Protein AF-A0A4Y8S5Y0-F1 (afdb_monomer_lite)

Foldseek 3Di:
DDLLVVLVVQLVVCLCAVAGVCDDQQDRDPDPDNVLLVVLLVLCVLQVVVVVQVDPSPPLSVVLSVQLSVVSNPDDSVVNVVQQVPDPRHCHSVSVSSVVSSCFAAPAQDPPPSDCNRHPCSVSQWHWDQDPVVRTIYIDHDPPPPDPDPPPPPPDDPDQDPCCVVQVDDPCQLLVPDDPLLNVLVVVVVPDDDDDDDDPVNVVNVVVSVVSSVVSSVVVCVVSVNDDD

Sequence (229 aa):
MTNQQLKNQILTDFYQTGRIDGYYFGKKSTSKLNPIREFIKNCLYKTFMLQSVGVQDNDFISDCYQTAFLELAAMDAEKFIEIYNKSAIKGSRLIGCTLRIIVLKCFSKDRRNNNPNHSLVSKLGFGSVFNAGNYQILPMEVNDEDSDEPSLILFDEETESDFEREYGFTPEELIGLLSPEAKFTFYKQLEKQKPGAPSKERKSEKQELSEAIRGIKENLQKLKGFTND

Structure (mmCIF, N/CA/C/O backbone):
data_AF-A0A4Y8S5Y0-F1
#
_entry.id   AF-A0A4Y8S5Y0-F1
#
loop_
_atom_site.group_PDB
_atom_site.id
_atom_site.type_symbol
_atom_site.label_atom_id
_atom_site.label_alt_id
_atom_site.label_comp_id
_atom_site.label_asym_id
_atom_site.label_entity_id
_atom_site.label_seq_id
_atom_site.pdbx_PDB_ins_code
_atom_site.Cartn_x
_atom_site.Cartn_y
_atom_site.Cartn_z
_atom_site.occupancy
_atom_site.B_iso_or_equiv
_atom_site.auth_seq_id
_atom_site.auth_comp_id
_atom_site.auth_asym_id
_atom_site.auth_atom_id
_atom_site.pdbx_PDB_model_num
ATOM 1 N N . MET A 1 1 ? -20.219 -4.911 25.549 1.00 77.88 1 MET A N 1
ATOM 2 C CA . MET A 1 1 ? -19.913 -5.134 24.119 1.00 77.88 1 MET A CA 1
ATOM 3 C C . MET A 1 1 ? -18.774 -6.139 24.048 1.00 77.88 1 MET A C 1
ATOM 5 O O . MET A 1 1 ? -17.819 -5.968 24.794 1.00 77.88 1 MET A O 1
ATOM 9 N N . THR A 1 2 ? -18.892 -7.207 23.256 1.00 94.12 2 THR A N 1
ATOM 10 C CA . THR A 1 2 ? -17.818 -8.212 23.117 1.00 94.12 2 THR A CA 1
ATOM 11 C C . THR A 1 2 ? -16.690 -7.694 22.219 1.00 94.12 2 THR A C 1
ATOM 13 O O . THR A 1 2 ? -16.925 -6.819 21.384 1.00 94.12 2 THR A O 1
ATOM 16 N N . ASN A 1 3 ? -15.480 -8.256 22.332 1.00 90.31 3 ASN A N 1
ATOM 17 C CA . ASN A 1 3 ? -14.351 -7.898 21.457 1.00 90.31 3 ASN A CA 1
ATOM 18 C C . ASN A 1 3 ? -14.690 -8.083 19.967 1.00 90.31 3 ASN A C 1
ATOM 20 O O . ASN A 1 3 ? -14.308 -7.260 19.139 1.00 90.31 3 ASN A O 1
ATOM 24 N N . GLN A 1 4 ? -15.471 -9.113 19.628 1.00 92.38 4 GLN A N 1
ATOM 25 C CA . GLN A 1 4 ? -15.939 -9.342 18.259 1.00 92.38 4 GLN A CA 1
ATOM 26 C C . GLN A 1 4 ? -16.905 -8.246 17.780 1.00 92.38 4 GLN A C 1
ATOM 28 O O . GLN A 1 4 ? -16.779 -7.764 16.656 1.00 92.38 4 GLN A O 1
ATOM 33 N N . GLN A 1 5 ? -17.855 -7.829 18.625 1.00 92.75 5 GLN A N 1
ATOM 34 C CA . GLN A 1 5 ? -18.781 -6.736 18.303 1.00 92.75 5 GLN A CA 1
ATOM 35 C C . GLN A 1 5 ? -18.033 -5.411 18.118 1.00 92.75 5 GLN A C 1
ATOM 37 O O . GLN A 1 5 ? -18.275 -4.701 17.143 1.00 92.75 5 GLN A O 1
ATOM 42 N N . LEU A 1 6 ? -17.083 -5.116 19.009 1.00 92.19 6 LEU A N 1
ATOM 43 C CA . LEU A 1 6 ? -16.259 -3.912 18.941 1.00 92.19 6 LEU A CA 1
ATOM 44 C C . LEU A 1 6 ? -15.375 -3.899 17.687 1.00 92.19 6 LEU A C 1
ATOM 46 O O . LEU A 1 6 ? -15.322 -2.892 16.985 1.00 92.19 6 LEU A O 1
ATOM 50 N N . LYS A 1 7 ? -14.730 -5.026 17.359 1.00 91.94 7 LYS A N 1
ATOM 51 C CA . LYS A 1 7 ? -13.964 -5.179 16.116 1.00 91.94 7 LYS A CA 1
ATOM 52 C C . LYS A 1 7 ? -14.832 -4.881 14.897 1.00 91.94 7 LYS A C 1
ATOM 54 O O . LYS A 1 7 ? -14.414 -4.105 14.046 1.00 91.94 7 LYS A O 1
ATOM 59 N N . ASN A 1 8 ? -16.017 -5.484 14.806 1.00 91.19 8 ASN A N 1
ATOM 60 C CA . ASN A 1 8 ? -16.895 -5.308 13.650 1.00 91.19 8 ASN A CA 1
ATOM 61 C C . ASN A 1 8 ? -17.323 -3.844 13.479 1.00 91.19 8 ASN A C 1
ATOM 63 O O . ASN A 1 8 ? -17.336 -3.346 12.354 1.00 91.19 8 ASN A O 1
ATOM 67 N N . GLN A 1 9 ? -17.616 -3.145 14.579 1.00 93.38 9 GLN A N 1
ATOM 68 C CA . GLN A 1 9 ? -17.937 -1.720 14.549 1.00 93.38 9 GLN A CA 1
ATOM 69 C C . GLN A 1 9 ? -16.755 -0.890 14.030 1.00 93.38 9 GLN A C 1
ATOM 71 O O . GLN A 1 9 ? -16.896 -0.179 13.038 1.00 93.38 9 GLN A O 1
ATOM 76 N N . ILE A 1 10 ? -15.573 -1.041 14.642 1.00 92.19 10 ILE A N 1
ATOM 77 C CA . ILE A 1 10 ? -14.364 -0.303 14.245 1.00 92.19 10 ILE A CA 1
ATOM 78 C C . ILE A 1 10 ? -14.020 -0.578 12.780 1.00 92.19 10 ILE A C 1
ATOM 80 O O . ILE A 1 10 ? -13.700 0.344 12.035 1.00 92.19 10 ILE A O 1
ATOM 84 N N . LEU A 1 11 ? -14.083 -1.842 12.355 1.00 91.62 11 LEU A N 1
ATOM 85 C CA . LEU A 1 11 ? -13.752 -2.242 10.993 1.00 91.62 11 LEU A CA 1
ATOM 86 C C . LEU A 1 11 ? -14.729 -1.653 9.972 1.00 91.62 11 LEU A C 1
ATOM 88 O O . LEU A 1 11 ? -14.290 -1.200 8.919 1.00 91.62 11 LEU A O 1
ATOM 92 N N . THR A 1 12 ? -16.025 -1.626 10.290 1.00 90.69 12 THR A N 1
ATOM 93 C CA . THR A 1 12 ? -17.060 -1.049 9.420 1.00 90.69 12 THR A CA 1
ATOM 94 C C . THR A 1 12 ? -16.837 0.449 9.235 1.00 90.69 12 THR A C 1
ATOM 96 O O . THR A 1 12 ? -16.746 0.924 8.101 1.00 90.69 12 THR A O 1
ATOM 99 N N . ASP A 1 13 ? -16.655 1.183 10.333 1.00 92.19 13 ASP A N 1
ATOM 100 C CA . ASP A 1 13 ? -16.401 2.626 10.290 1.00 92.19 13 ASP A CA 1
ATOM 101 C C . ASP A 1 13 ? -15.098 2.931 9.541 1.00 92.19 13 ASP A C 1
ATOM 103 O O . ASP A 1 13 ? -15.018 3.856 8.724 1.00 92.19 13 ASP A O 1
ATOM 107 N N . PHE A 1 14 ? -14.071 2.111 9.765 1.00 93.06 14 PHE A N 1
ATOM 108 C CA . PHE A 1 14 ? -12.785 2.246 9.099 1.00 93.06 14 PHE A CA 1
ATOM 109 C C . PHE A 1 14 ? -12.859 1.934 7.599 1.00 93.06 14 PHE A C 1
ATOM 111 O O . PHE A 1 14 ? -12.214 2.623 6.809 1.00 93.06 14 PHE A O 1
ATOM 118 N N . TYR A 1 15 ? -13.672 0.961 7.185 1.00 91.88 15 TYR A N 1
ATOM 119 C CA . TYR A 1 15 ? -13.910 0.632 5.776 1.00 91.88 15 TYR A CA 1
ATOM 120 C C . TYR A 1 15 ? -14.670 1.738 5.041 1.00 91.88 15 TYR A C 1
ATOM 122 O O . TYR A 1 15 ? -14.413 2.035 3.879 1.00 91.88 15 TYR A O 1
ATOM 130 N N . GLN A 1 16 ? -15.610 2.396 5.709 1.00 88.94 16 GLN A N 1
ATOM 131 C CA . GLN A 1 16 ? -16.355 3.483 5.080 1.00 88.94 16 GLN A CA 1
ATOM 132 C C . GLN A 1 16 ? -15.500 4.750 4.974 1.00 88.94 16 GLN A C 1
ATOM 134 O O . GLN A 1 16 ? -15.480 5.427 3.944 1.00 88.94 16 GLN A O 1
ATOM 139 N N . THR A 1 17 ? -14.757 5.070 6.034 1.00 89.75 17 THR A N 1
ATOM 140 C CA . THR A 1 17 ? -14.122 6.385 6.176 1.00 89.75 17 THR A CA 1
ATOM 141 C C . THR A 1 17 ? -12.619 6.392 5.917 1.00 89.75 17 THR A C 1
ATOM 143 O O . THR A 1 17 ? -12.050 7.464 5.713 1.00 89.75 17 THR A O 1
ATOM 146 N N . GLY A 1 18 ? -11.942 5.245 5.967 1.00 88.62 18 GLY A N 1
ATOM 147 C CA . GLY A 1 18 ? -10.478 5.154 5.979 1.00 88.62 18 GLY A CA 1
ATOM 148 C C . GLY A 1 18 ? -9.835 5.760 7.233 1.00 88.62 18 GLY A C 1
ATOM 149 O O . GLY A 1 18 ? -8.641 6.061 7.231 1.00 88.62 18 GLY A O 1
ATOM 150 N N . ARG A 1 19 ? -10.615 5.991 8.295 1.00 89.31 19 ARG A N 1
ATOM 151 C CA . ARG A 1 19 ? -10.185 6.622 9.550 1.00 89.31 19 ARG A CA 1
ATOM 152 C C . ARG A 1 19 ? -10.587 5.767 10.746 1.00 89.31 19 ARG A C 1
ATOM 154 O O . ARG A 1 19 ? -11.610 5.097 10.717 1.00 89.31 19 ARG A O 1
ATOM 161 N N . ILE A 1 20 ? -9.804 5.838 11.816 1.00 90.00 20 ILE A N 1
ATOM 162 C CA . ILE A 1 20 ? -10.128 5.198 13.095 1.00 90.00 20 ILE A CA 1
ATOM 163 C C . ILE A 1 20 ? -10.642 6.290 14.031 1.00 90.00 20 ILE A C 1
ATOM 165 O O . ILE A 1 20 ? -9.914 7.242 14.314 1.00 90.00 20 ILE A O 1
ATOM 169 N N . ASP A 1 21 ? -11.898 6.199 14.467 1.00 87.38 21 ASP A N 1
ATOM 170 C CA . ASP A 1 21 ? -12.583 7.218 15.280 1.00 87.38 21 ASP A CA 1
ATOM 171 C C . ASP A 1 21 ? -12.528 8.642 14.681 1.00 87.38 21 ASP A C 1
ATOM 173 O O . ASP A 1 21 ? -12.441 9.640 15.400 1.00 87.38 21 ASP A O 1
ATOM 177 N N . GLY A 1 22 ? -12.508 8.758 13.349 1.00 84.00 22 GLY A N 1
ATOM 178 C CA . GLY A 1 22 ? -12.354 10.040 12.643 1.00 84.00 22 GLY A CA 1
ATOM 179 C C . GLY A 1 22 ? -10.919 10.591 12.592 1.00 84.00 22 GLY A C 1
ATOM 180 O O . GLY A 1 22 ? -10.700 11.700 12.093 1.00 84.00 22 GLY A O 1
ATOM 181 N N . TYR A 1 23 ? -9.930 9.826 13.064 1.00 85.81 23 TYR A N 1
ATOM 182 C CA . TYR A 1 23 ? -8.510 10.170 13.008 1.00 85.81 23 TYR A CA 1
ATOM 183 C C . TYR A 1 23 ? -7.777 9.398 11.906 1.00 85.81 23 TYR A C 1
ATOM 185 O O . TYR A 1 23 ? -8.003 8.208 11.682 1.00 85.81 23 TYR A O 1
ATOM 193 N N . TYR A 1 24 ? -6.835 10.080 11.256 1.00 85.62 24 TYR A N 1
ATOM 194 C CA . TYR A 1 24 ? -5.834 9.491 10.372 1.00 85.62 24 TYR A CA 1
ATOM 195 C C . TYR A 1 24 ? -4.445 9.871 10.897 1.00 85.62 24 TYR A C 1
ATOM 197 O O . TYR A 1 24 ? -4.095 11.051 10.920 1.00 85.62 24 TYR A O 1
ATOM 205 N N . PHE A 1 25 ? -3.687 8.890 11.404 1.00 81.56 25 PHE A N 1
ATOM 206 C CA . PHE A 1 25 ? -2.408 9.107 12.105 1.00 81.56 25 PHE A CA 1
ATOM 207 C C . PHE A 1 25 ? -2.470 10.216 13.174 1.00 81.56 25 PHE A C 1
ATOM 209 O O . PHE A 1 25 ? -1.630 11.112 13.223 1.00 81.56 25 PHE A O 1
ATOM 216 N N . GLY A 1 26 ? -3.500 10.182 14.027 1.00 75.81 26 GLY A N 1
ATOM 217 C CA . GLY A 1 26 ? -3.669 11.148 15.120 1.00 75.81 26 GLY A CA 1
ATOM 218 C C . GLY A 1 26 ? -4.173 12.527 14.707 1.00 75.81 26 GLY A C 1
ATOM 219 O O . GLY A 1 26 ? -4.472 13.342 15.576 1.00 75.81 26 GLY A O 1
ATOM 220 N N . LYS A 1 27 ? -4.342 12.794 13.408 1.00 80.06 27 LYS A N 1
ATOM 221 C CA . LYS A 1 27 ? -4.967 14.026 12.920 1.00 80.06 27 LYS A CA 1
ATOM 222 C C . LYS A 1 27 ? -6.446 13.783 12.661 1.00 80.06 27 LYS A C 1
ATOM 224 O O . LYS A 1 27 ? -6.804 12.902 11.878 1.00 80.06 27 LYS A O 1
ATOM 229 N N . LYS A 1 28 ? -7.311 14.567 13.307 1.00 82.81 28 LYS A N 1
ATOM 230 C CA . LYS A 1 28 ? -8.747 14.556 13.010 1.00 82.81 28 LYS A CA 1
ATOM 231 C C . LYS A 1 28 ? -8.940 15.065 11.583 1.00 82.81 28 LYS A C 1
ATOM 233 O O . LYS A 1 28 ? -8.414 16.118 11.230 1.00 82.81 28 LYS A O 1
ATOM 238 N N . SER A 1 29 ? -9.647 14.308 10.754 1.00 76.19 29 SER A N 1
ATOM 239 C CA . SER A 1 29 ? -9.838 14.638 9.341 1.00 76.19 29 SER A CA 1
ATOM 240 C C . SER A 1 29 ? -11.314 14.534 8.987 1.00 76.19 29 SER A C 1
ATOM 242 O O . SER A 1 29 ? -11.916 13.481 9.159 1.00 76.19 29 SER A O 1
ATOM 244 N N . THR A 1 30 ? -11.878 15.625 8.473 1.00 77.75 30 THR A N 1
ATOM 245 C CA . THR A 1 30 ? -13.276 15.727 8.017 1.00 77.75 30 THR A CA 1
ATOM 246 C C . THR A 1 30 ? -13.404 15.657 6.494 1.00 77.75 30 THR A C 1
ATOM 248 O O . THR A 1 30 ? -14.484 15.870 5.951 1.00 77.75 30 THR A O 1
ATOM 251 N N . SER A 1 31 ? -12.300 15.387 5.789 1.00 80.38 31 SER A N 1
ATOM 252 C CA . SER A 1 31 ? -12.307 15.303 4.328 1.00 80.38 31 SER A CA 1
ATOM 253 C C . SER A 1 31 ? -13.217 14.171 3.849 1.00 80.38 31 SER A C 1
ATOM 255 O O . SER A 1 31 ? -13.187 13.068 4.394 1.00 80.38 31 SER A O 1
ATOM 257 N N . LYS A 1 32 ? -13.982 14.435 2.783 1.00 80.19 32 LYS A N 1
ATOM 258 C CA . LYS A 1 32 ? -14.801 13.420 2.103 1.00 80.19 32 LYS A CA 1
ATOM 259 C C . LYS A 1 32 ? -13.950 12.343 1.423 1.00 80.19 32 LYS A C 1
ATOM 261 O O . LYS A 1 32 ? -14.441 11.248 1.178 1.00 80.19 32 LYS A O 1
ATOM 266 N N . LEU A 1 33 ? -12.679 12.635 1.137 1.00 85.12 33 LEU A N 1
ATOM 267 C CA . LEU A 1 33 ? -11.761 11.671 0.540 1.00 85.12 33 LEU A CA 1
ATOM 268 C C . LEU A 1 33 ? -11.381 10.594 1.561 1.00 85.12 33 LEU A C 1
ATOM 270 O O . LEU A 1 33 ? -11.080 10.897 2.723 1.00 85.12 33 LEU A O 1
ATOM 274 N N . ASN A 1 34 ? -11.382 9.338 1.116 1.00 88.38 34 ASN A N 1
ATOM 275 C CA . ASN A 1 34 ? -10.913 8.205 1.905 1.00 88.38 34 ASN A CA 1
ATOM 276 C C . ASN A 1 34 ? -9.375 8.128 1.794 1.00 88.38 34 ASN A C 1
ATOM 278 O O . ASN A 1 34 ? -8.857 7.847 0.711 1.00 88.38 34 ASN A O 1
ATOM 282 N N . PRO A 1 35 ? -8.626 8.380 2.884 1.00 86.62 35 PRO A N 1
ATOM 283 C CA . PRO A 1 35 ? -7.172 8.527 2.827 1.00 86.62 35 PRO A CA 1
ATOM 284 C C . PRO A 1 35 ? -6.441 7.223 2.482 1.00 86.62 35 PRO A C 1
ATOM 286 O O . PRO A 1 35 ? -5.314 7.266 2.000 1.00 86.62 35 PRO A O 1
ATOM 289 N N . ILE A 1 36 ? -7.069 6.066 2.699 1.00 91.31 36 ILE A N 1
ATOM 290 C CA . ILE A 1 36 ? -6.490 4.766 2.354 1.00 91.31 36 ILE A CA 1
ATOM 291 C C . ILE A 1 36 ? -6.609 4.513 0.846 1.00 91.31 36 ILE A C 1
ATOM 293 O O . ILE A 1 36 ? -5.644 4.072 0.228 1.00 91.31 36 ILE A O 1
ATOM 297 N N . ARG A 1 37 ? -7.750 4.853 0.229 1.00 89.94 37 ARG A N 1
ATOM 298 C CA . ARG A 1 37 ? -7.894 4.814 -1.240 1.00 89.94 37 ARG A CA 1
ATOM 299 C C . ARG A 1 37 ? -6.916 5.774 -1.915 1.00 89.94 37 ARG A C 1
ATOM 301 O O . ARG A 1 37 ? -6.258 5.402 -2.880 1.00 89.94 37 ARG A O 1
ATOM 308 N N . GLU A 1 38 ? -6.745 6.962 -1.341 1.00 87.62 38 GLU A N 1
ATOM 309 C CA . GLU A 1 38 ? -5.759 7.937 -1.812 1.00 87.62 38 GLU A CA 1
ATOM 310 C C . GLU A 1 38 ? -4.320 7.416 -1.671 1.00 87.62 38 GLU A C 1
ATOM 312 O O . GLU A 1 38 ? -3.487 7.619 -2.551 1.00 87.62 38 GLU A O 1
ATOM 317 N N . PHE A 1 39 ? -4.007 6.696 -0.591 1.00 88.38 39 PHE A N 1
ATOM 318 C CA . PHE A 1 39 ? -2.712 6.035 -0.444 1.00 88.38 39 PHE A CA 1
ATOM 319 C C . PHE A 1 39 ? -2.464 5.007 -1.559 1.00 88.38 39 PHE A C 1
ATOM 321 O O . PHE A 1 39 ? -1.394 5.028 -2.163 1.00 88.38 39 PHE A O 1
ATOM 328 N N . ILE A 1 40 ? -3.450 4.160 -1.874 1.00 86.00 40 ILE A N 1
ATOM 329 C CA . ILE A 1 40 ? -3.352 3.162 -2.954 1.00 86.00 40 ILE A CA 1
ATOM 330 C C . ILE A 1 40 ? -3.124 3.851 -4.305 1.00 86.00 40 ILE A C 1
ATOM 332 O O . ILE A 1 40 ? -2.210 3.471 -5.036 1.00 86.00 40 ILE A O 1
ATOM 336 N N . LYS A 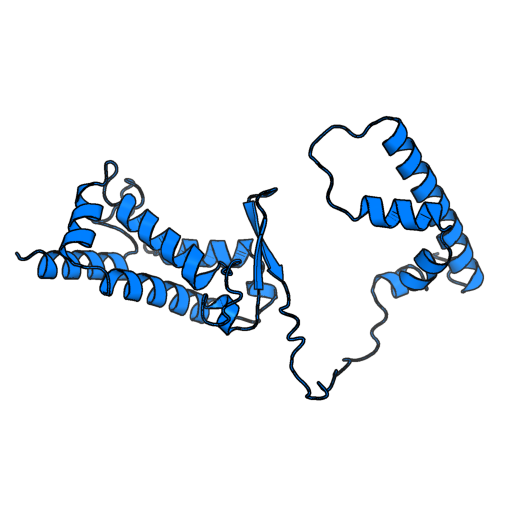1 41 ? -3.881 4.914 -4.601 1.00 85.06 41 LYS A N 1
ATOM 337 C CA . LYS A 1 41 ? -3.696 5.733 -5.808 1.00 85.06 41 LYS A CA 1
ATOM 338 C C . LYS A 1 41 ? -2.283 6.314 -5.900 1.00 85.06 41 LYS A C 1
ATOM 340 O O . LYS A 1 41 ? -1.640 6.267 -6.945 1.00 85.06 41 LYS A O 1
ATOM 345 N N . ASN A 1 42 ? -1.755 6.820 -4.788 1.00 82.06 42 ASN A N 1
ATOM 346 C CA . ASN A 1 42 ? -0.388 7.331 -4.737 1.00 82.06 42 ASN A CA 1
ATOM 347 C C . ASN A 1 42 ? 0.661 6.229 -4.947 1.00 82.06 42 ASN A C 1
ATOM 349 O O . ASN A 1 42 ? 1.699 6.487 -5.556 1.00 82.06 42 ASN A O 1
ATOM 353 N N . CYS A 1 43 ? 0.417 5.010 -4.461 1.00 79.50 43 CYS A N 1
ATOM 354 C CA . CYS A 1 43 ? 1.264 3.858 -4.762 1.00 79.50 43 CYS A CA 1
ATOM 355 C C . CYS A 1 43 ? 1.241 3.537 -6.261 1.00 79.50 43 CYS A C 1
ATOM 357 O O . CYS A 1 43 ? 2.308 3.407 -6.854 1.00 79.50 43 CYS A O 1
ATOM 359 N N . LEU A 1 44 ? 0.065 3.495 -6.888 1.00 75.81 44 LEU A N 1
ATOM 360 C CA . LEU A 1 44 ? -0.083 3.295 -8.334 1.00 75.81 44 LEU A CA 1
ATOM 361 C C . LEU A 1 44 ? 0.706 4.319 -9.156 1.00 75.81 44 LEU A C 1
ATOM 363 O O . LEU A 1 44 ? 1.503 3.936 -10.010 1.00 75.81 44 LEU A O 1
ATOM 367 N N . TYR A 1 45 ? 0.563 5.608 -8.841 1.00 72.44 45 TYR A N 1
ATOM 368 C CA . TYR A 1 45 ? 1.303 6.673 -9.520 1.00 72.44 45 TYR A CA 1
ATOM 369 C C . TYR A 1 45 ? 2.822 6.510 -9.366 1.00 72.44 45 TYR A C 1
ATOM 371 O O . TYR A 1 45 ? 3.569 6.576 -10.336 1.00 72.44 45 TYR A O 1
ATOM 379 N N . LYS A 1 46 ? 3.297 6.248 -8.142 1.00 70.25 46 LYS A N 1
ATOM 380 C CA . LYS A 1 46 ? 4.737 6.122 -7.850 1.00 70.25 46 LYS A CA 1
ATOM 381 C C . LYS A 1 46 ? 5.381 4.860 -8.415 1.00 70.25 46 LYS A C 1
ATOM 383 O O . LYS A 1 46 ? 6.603 4.813 -8.520 1.00 70.25 46 LYS A O 1
ATOM 388 N N . THR A 1 47 ? 4.580 3.840 -8.699 1.00 63.75 47 THR A N 1
ATOM 389 C CA . THR A 1 47 ? 5.036 2.559 -9.251 1.00 63.75 47 THR A CA 1
ATOM 390 C C . THR A 1 47 ? 4.946 2.514 -10.775 1.00 63.75 47 THR A C 1
ATOM 392 O O . THR A 1 47 ? 5.303 1.497 -11.355 1.00 63.75 47 THR A O 1
ATOM 395 N N . PHE A 1 48 ? 4.461 3.585 -11.422 1.00 62.44 48 PHE A N 1
ATOM 396 C CA . PHE A 1 48 ? 4.173 3.646 -12.862 1.00 62.44 48 PHE A CA 1
ATOM 397 C C . PHE A 1 48 ? 3.235 2.535 -13.376 1.00 62.44 48 PHE A C 1
ATOM 399 O O . PHE A 1 48 ? 3.027 2.412 -14.579 1.00 62.44 48 PHE A O 1
ATOM 406 N N . MET A 1 49 ? 2.573 1.782 -12.486 1.00 59.75 49 MET A N 1
ATOM 407 C CA . MET A 1 49 ? 1.688 0.676 -12.878 1.00 59.75 49 MET A CA 1
ATOM 408 C C . MET A 1 49 ? 0.453 1.146 -13.654 1.00 59.75 49 MET A C 1
ATOM 410 O O . MET A 1 49 ? -0.116 0.381 -14.423 1.00 59.75 49 MET A O 1
ATOM 414 N N . LEU A 1 50 ? 0.064 2.414 -13.505 1.00 55.56 50 LEU A N 1
ATOM 415 C CA . LEU A 1 50 ? -1.009 3.009 -14.304 1.00 55.56 50 LEU A CA 1
ATOM 416 C C . LEU A 1 50 ? -0.711 3.020 -15.804 1.00 55.56 50 LEU A C 1
ATOM 418 O O . LEU A 1 50 ? -1.625 2.870 -16.606 1.00 55.56 50 LEU A O 1
ATOM 422 N N . GLN A 1 51 ? 0.559 3.185 -16.174 1.00 55.53 51 GLN A N 1
ATOM 423 C CA . GLN A 1 51 ? 0.989 3.177 -17.570 1.00 55.53 51 GLN A CA 1
ATOM 424 C C . GLN A 1 51 ? 1.234 1.752 -18.070 1.00 55.53 51 GLN A C 1
ATOM 426 O O . GLN A 1 51 ? 0.967 1.463 -19.228 1.00 55.53 51 GLN A O 1
ATOM 431 N N . SER A 1 52 ? 1.703 0.859 -17.195 1.00 49.81 52 SER A N 1
ATOM 432 C CA . SER A 1 52 ? 2.110 -0.497 -17.578 1.00 49.81 52 SER A CA 1
ATOM 433 C C . SER A 1 52 ? 0.959 -1.492 -17.733 1.00 49.81 52 SER A C 1
ATOM 435 O O . SER A 1 52 ? 1.105 -2.456 -18.469 1.00 49.81 52 SER A O 1
ATOM 437 N N . VAL A 1 53 ? -0.163 -1.311 -17.028 1.00 47.06 53 VAL A N 1
ATOM 438 C CA . VAL A 1 53 ? -1.167 -2.387 -16.882 1.00 47.06 53 VAL A CA 1
ATOM 439 C C . VAL A 1 53 ? -2.501 -2.053 -17.570 1.00 47.06 53 VAL A C 1
ATOM 441 O O . VAL A 1 53 ? -3.434 -2.847 -17.519 1.00 47.06 53 VAL A O 1
ATOM 444 N N . GLY A 1 54 ? -2.648 -0.871 -18.189 1.00 51.31 54 GLY A N 1
ATOM 445 C CA . GLY A 1 54 ? -3.936 -0.439 -18.766 1.00 51.31 54 GLY A CA 1
ATOM 446 C C . GLY A 1 54 ? -5.093 -0.467 -17.753 1.00 51.31 54 GLY A C 1
ATOM 447 O O . GLY A 1 54 ? -6.265 -0.514 -18.124 1.00 51.31 54 GLY A O 1
ATOM 448 N N . VAL A 1 55 ? -4.754 -0.489 -16.461 1.00 54.38 55 VAL A N 1
ATOM 449 C CA . VAL A 1 55 ? -5.685 -0.659 -15.353 1.00 54.38 55 VAL A CA 1
ATOM 450 C C . VAL A 1 55 ? -6.605 0.542 -15.335 1.00 54.38 55 VAL A C 1
ATOM 452 O O . VAL A 1 55 ? -6.150 1.678 -15.185 1.00 54.38 55 VAL A O 1
ATOM 455 N N . GLN A 1 56 ? -7.910 0.294 -15.445 1.00 56.59 56 GLN A N 1
ATOM 456 C CA . GLN A 1 56 ? -8.876 1.320 -15.095 1.00 56.59 56 GLN A CA 1
ATOM 457 C C . GLN A 1 56 ? -8.652 1.664 -13.625 1.00 56.59 56 GLN A C 1
ATOM 459 O O . GLN A 1 56 ? -8.853 0.829 -12.743 1.00 56.59 56 GLN A O 1
ATOM 464 N N . ASP A 1 57 ? -8.193 2.895 -13.390 1.00 62.62 57 ASP A N 1
ATOM 465 C CA . ASP A 1 57 ? -7.723 3.434 -12.107 1.00 62.62 57 ASP A CA 1
ATOM 466 C C . ASP A 1 57 ? -8.614 3.006 -10.919 1.00 62.62 57 ASP A C 1
ATOM 468 O O . ASP A 1 57 ? -8.135 2.723 -9.825 1.00 62.62 57 ASP A O 1
ATOM 472 N N . ASN A 1 58 ? -9.928 2.890 -11.136 1.00 66.12 58 ASN A N 1
ATOM 473 C CA . ASN A 1 58 ? -10.898 2.563 -10.095 1.00 66.12 58 ASN A CA 1
ATOM 474 C C . ASN A 1 58 ? -10.943 1.087 -9.666 1.00 66.12 58 ASN A C 1
ATOM 476 O O . ASN A 1 58 ? -11.108 0.833 -8.468 1.00 66.12 58 ASN A O 1
ATOM 480 N N . ASP A 1 59 ? -10.795 0.128 -10.581 1.00 74.19 59 ASP A N 1
ATOM 481 C CA . ASP A 1 59 ? -11.050 -1.288 -10.278 1.00 74.19 59 ASP A CA 1
ATOM 482 C C . ASP A 1 59 ? -9.934 -1.866 -9.408 1.00 74.19 59 ASP A C 1
ATOM 484 O O . ASP A 1 59 ? -10.183 -2.390 -8.323 1.00 74.19 59 ASP A O 1
ATOM 488 N N . PHE A 1 60 ? -8.678 -1.620 -9.782 1.00 78.00 60 PHE A N 1
ATOM 489 C CA . PHE A 1 60 ? -7.537 -2.083 -8.996 1.00 78.00 60 PHE A CA 1
ATOM 490 C C . PHE A 1 60 ? -7.425 -1.379 -7.639 1.00 78.00 60 PHE A C 1
ATOM 492 O O . PHE A 1 60 ? -7.049 -2.002 -6.641 1.00 78.00 60 PHE A O 1
ATOM 499 N N . ILE A 1 61 ? -7.776 -0.085 -7.558 1.00 84.25 61 ILE A N 1
ATOM 500 C CA . ILE A 1 61 ? -7.864 0.605 -6.263 1.00 84.25 61 ILE A CA 1
ATOM 501 C C . ILE A 1 61 ? -8.896 -0.096 -5.377 1.00 84.25 61 ILE A C 1
ATOM 503 O O . ILE A 1 61 ? -8.637 -0.296 -4.187 1.00 84.25 61 ILE A O 1
ATOM 507 N N . SER A 1 62 ? -10.048 -0.470 -5.939 1.00 82.38 62 SER A N 1
ATOM 508 C CA . SER A 1 62 ? -11.092 -1.200 -5.223 1.00 82.38 62 SER A CA 1
ATOM 509 C C . SER A 1 62 ? -10.612 -2.575 -4.756 1.00 82.38 62 SER A C 1
ATOM 511 O O . SER A 1 62 ? -10.811 -2.912 -3.590 1.00 82.38 62 SER A O 1
ATOM 513 N N . ASP A 1 63 ? -9.892 -3.318 -5.594 1.00 80.62 63 ASP A N 1
ATOM 514 C CA . ASP A 1 63 ? -9.368 -4.647 -5.259 1.00 80.62 63 ASP A CA 1
ATOM 515 C C . ASP A 1 63 ? -8.313 -4.599 -4.154 1.00 80.62 63 ASP A C 1
ATOM 517 O O . ASP A 1 63 ? -8.355 -5.382 -3.198 1.00 80.62 63 ASP A O 1
ATOM 521 N N . CYS A 1 64 ? -7.393 -3.634 -4.228 1.00 84.69 64 CYS A N 1
ATOM 522 C CA . CYS A 1 64 ? -6.412 -3.383 -3.174 1.00 84.69 64 CYS A CA 1
ATOM 523 C C . CYS A 1 64 ? -7.099 -3.026 -1.856 1.00 84.69 64 CYS A C 1
ATOM 525 O O . CYS A 1 64 ? -6.719 -3.505 -0.782 1.00 84.69 64 CYS A O 1
ATOM 527 N N . TYR A 1 65 ? -8.125 -2.176 -1.943 1.00 87.56 65 TYR A N 1
ATOM 528 C CA . TYR A 1 65 ? -8.911 -1.755 -0.796 1.00 87.56 65 TYR A CA 1
ATOM 529 C C . TYR A 1 65 ? -9.623 -2.949 -0.158 1.00 87.56 65 TYR A C 1
ATOM 531 O O . TYR A 1 65 ? -9.481 -3.186 1.039 1.00 87.56 65 TYR A O 1
ATOM 539 N N . GLN A 1 66 ? -10.320 -3.752 -0.957 1.00 86.94 66 GLN A N 1
ATOM 540 C CA . GLN A 1 66 ? -11.056 -4.916 -0.486 1.00 86.94 66 GLN A CA 1
ATOM 541 C C . GLN A 1 66 ? -10.125 -5.968 0.123 1.00 86.94 66 GLN A C 1
ATOM 543 O O . GLN A 1 66 ? -10.395 -6.469 1.213 1.00 86.94 66 GLN A O 1
ATOM 548 N N . THR A 1 67 ? -8.989 -6.240 -0.520 1.00 85.00 67 THR A N 1
ATOM 549 C CA . THR A 1 67 ? -7.977 -7.187 -0.030 1.00 85.00 67 THR A CA 1
ATOM 550 C C . THR A 1 67 ? -7.479 -6.806 1.360 1.00 85.00 67 THR A C 1
ATOM 552 O O . THR A 1 67 ? -7.421 -7.650 2.254 1.00 85.00 67 THR A O 1
ATOM 555 N N . ALA A 1 68 ? -7.177 -5.525 1.584 1.00 87.88 68 ALA A N 1
ATOM 556 C CA . ALA A 1 68 ? -6.706 -5.059 2.883 1.00 87.88 68 ALA A CA 1
ATOM 557 C C . ALA A 1 68 ? -7.736 -5.292 3.997 1.00 87.88 68 ALA A C 1
ATOM 559 O O . ALA A 1 68 ? -7.383 -5.734 5.090 1.00 87.88 68 ALA A O 1
ATOM 560 N N . PHE A 1 69 ? -9.013 -5.026 3.722 1.00 90.31 69 PHE A N 1
ATOM 561 C CA . PHE A 1 69 ? -10.072 -5.171 4.717 1.00 90.31 69 PHE A CA 1
ATOM 562 C C . PHE A 1 69 ? -10.525 -6.616 4.929 1.00 90.31 69 PHE A C 1
ATOM 564 O O . PHE A 1 69 ? -10.924 -6.946 6.044 1.00 90.31 69 PHE A O 1
ATOM 571 N N . LEU A 1 70 ? -10.386 -7.494 3.933 1.00 85.81 70 LEU A N 1
ATOM 572 C CA . LEU A 1 70 ? -10.561 -8.937 4.115 1.00 85.81 70 LEU A CA 1
ATOM 573 C C . LEU A 1 70 ? -9.510 -9.514 5.075 1.00 85.81 70 LEU A C 1
ATOM 575 O O . LEU A 1 70 ? -9.856 -10.258 5.989 1.00 85.81 70 LEU A O 1
ATOM 579 N N . GLU A 1 71 ? -8.247 -9.111 4.939 1.00 85.94 71 GLU A N 1
ATOM 580 C CA . GLU A 1 71 ? -7.165 -9.530 5.845 1.00 85.94 71 GLU A CA 1
ATOM 581 C C . GLU A 1 71 ? -7.383 -9.006 7.280 1.00 85.94 71 GLU A C 1
ATOM 583 O O . GLU A 1 71 ? -7.182 -9.725 8.260 1.00 85.94 71 GLU A O 1
ATOM 588 N N . LEU A 1 72 ? -7.872 -7.769 7.434 1.00 83.75 72 LEU A N 1
ATOM 589 C CA . LEU A 1 72 ? -8.263 -7.235 8.747 1.00 83.75 72 LEU A CA 1
ATOM 590 C C . LEU A 1 72 ? -9.487 -7.956 9.334 1.00 83.75 72 LEU A C 1
ATOM 592 O O . LEU A 1 72 ? -9.550 -8.178 10.546 1.00 83.75 72 LEU A O 1
ATOM 596 N N . ALA A 1 73 ? -10.456 -8.330 8.497 1.00 85.00 73 ALA A N 1
ATOM 597 C CA . ALA A 1 73 ? -11.630 -9.092 8.910 1.00 85.00 73 ALA A CA 1
ATOM 598 C C . ALA A 1 73 ? -11.257 -10.507 9.372 1.00 85.00 73 ALA A C 1
ATOM 600 O O . ALA A 1 73 ? -11.845 -10.994 10.337 1.00 85.00 73 ALA A O 1
ATOM 601 N N . ALA A 1 74 ? -10.254 -11.130 8.752 1.00 83.31 74 ALA A N 1
ATOM 602 C CA . ALA A 1 74 ? -9.756 -12.453 9.121 1.00 83.31 74 ALA A CA 1
ATOM 603 C C . ALA A 1 74 ? -8.914 -12.465 10.414 1.00 83.31 74 ALA A C 1
ATOM 605 O O . ALA A 1 74 ? -8.764 -13.513 11.033 1.00 83.31 74 ALA A O 1
ATOM 606 N N . MET A 1 75 ? -8.380 -11.320 10.856 1.00 85.06 75 MET A N 1
ATOM 607 C CA . MET A 1 75 ? -7.571 -11.223 12.080 1.00 85.06 75 MET A CA 1
ATOM 608 C C . MET A 1 75 ? -8.375 -11.560 13.345 1.00 85.06 75 MET A C 1
ATOM 610 O O . MET A 1 75 ? -9.470 -11.036 13.522 1.00 85.06 75 MET A O 1
ATOM 614 N N . ASP A 1 76 ? -7.823 -12.330 14.284 1.00 90.25 76 ASP A N 1
ATOM 615 C CA . ASP A 1 76 ? -8.492 -12.616 15.564 1.00 90.25 76 ASP A CA 1
ATOM 616 C C . ASP A 1 76 ? -8.923 -11.342 16.310 1.00 90.25 76 ASP A C 1
ATOM 618 O O . ASP A 1 76 ? -8.178 -10.359 16.378 1.00 90.25 76 ASP A O 1
ATOM 622 N N . ALA A 1 77 ? -10.123 -11.358 16.902 1.00 88.81 77 ALA A N 1
ATOM 623 C CA . ALA A 1 77 ? -10.689 -10.184 17.571 1.00 88.81 77 ALA A CA 1
ATOM 624 C C . ALA A 1 77 ? -9.829 -9.690 18.741 1.00 88.81 77 ALA A C 1
ATOM 626 O O . ALA A 1 77 ? -9.609 -8.488 18.863 1.00 88.81 77 ALA A O 1
ATOM 627 N N . GLU A 1 78 ? -9.292 -10.608 19.546 1.00 89.94 78 GLU A N 1
ATOM 628 C CA . GLU A 1 78 ? -8.347 -10.313 20.633 1.00 89.94 78 GLU A CA 1
ATOM 629 C C . GLU A 1 78 ? -7.159 -9.482 20.122 1.00 89.94 78 GLU A C 1
ATOM 631 O O . GLU A 1 78 ? -6.902 -8.375 20.597 1.00 89.94 78 GLU A O 1
ATOM 636 N N . LYS A 1 79 ? -6.494 -9.974 19.071 1.00 89.38 79 LYS A N 1
ATOM 637 C CA . LYS A 1 79 ? -5.322 -9.339 18.463 1.00 89.38 79 LYS A CA 1
ATOM 638 C C . LYS A 1 79 ? -5.659 -8.000 17.811 1.00 89.38 79 LYS A C 1
ATOM 640 O O . LYS A 1 79 ? -4.890 -7.046 17.916 1.00 89.38 79 LYS A O 1
ATOM 645 N N . PHE A 1 80 ? -6.809 -7.906 17.146 1.00 89.62 80 PHE A N 1
ATOM 646 C CA . PHE A 1 80 ? -7.266 -6.661 16.533 1.00 89.62 80 PHE A CA 1
ATOM 647 C C . PHE A 1 80 ? -7.456 -5.562 17.588 1.00 89.62 80 PHE A C 1
ATOM 649 O O . PHE A 1 80 ? -6.935 -4.453 17.440 1.00 89.62 80 PHE A O 1
ATOM 656 N N . ILE A 1 81 ? -8.161 -5.884 18.677 1.00 92.00 81 ILE A N 1
ATOM 657 C CA . ILE A 1 81 ? -8.420 -4.958 19.785 1.00 92.00 81 ILE A CA 1
ATOM 658 C C . ILE A 1 81 ? -7.127 -4.611 20.529 1.00 92.00 81 ILE A C 1
ATOM 660 O O . ILE A 1 81 ? -6.916 -3.455 20.899 1.00 92.00 81 ILE A O 1
ATOM 664 N N . GLU A 1 82 ? -6.211 -5.563 20.684 1.00 90.56 82 GLU A N 1
ATOM 665 C CA . GLU A 1 82 ? -4.880 -5.312 21.231 1.00 90.56 82 GLU A CA 1
ATOM 666 C C . GLU A 1 82 ? -4.113 -4.263 20.403 1.00 90.56 82 GLU A C 1
ATOM 668 O O . GLU A 1 82 ? -3.583 -3.297 20.958 1.00 90.56 82 GLU A O 1
ATOM 673 N N . ILE A 1 83 ? -4.073 -4.403 19.073 1.00 86.12 83 ILE A N 1
ATOM 674 C CA . ILE A 1 83 ? -3.393 -3.450 18.178 1.00 86.12 83 ILE A CA 1
ATOM 675 C C . ILE A 1 83 ? -4.056 -2.072 18.243 1.00 86.12 83 ILE A C 1
ATOM 677 O O . ILE A 1 83 ? -3.354 -1.055 18.304 1.00 86.12 83 ILE A O 1
ATOM 681 N N . TYR A 1 84 ? -5.390 -2.035 18.251 1.00 87.62 84 TYR A N 1
ATOM 682 C CA . TYR A 1 84 ? -6.168 -0.810 18.414 1.00 87.62 84 TYR A CA 1
ATOM 683 C C . TYR A 1 84 ? -5.765 -0.066 19.696 1.00 87.62 84 TYR A C 1
ATOM 685 O O . TYR A 1 84 ? -5.326 1.086 19.625 1.00 87.62 84 TYR A O 1
ATOM 693 N N . ASN A 1 85 ? -5.794 -0.754 20.841 1.00 86.88 85 ASN A N 1
ATOM 694 C CA . ASN A 1 85 ? -5.528 -0.174 22.160 1.00 86.88 85 ASN A CA 1
ATOM 695 C C . ASN A 1 85 ? -4.053 0.190 22.388 1.00 86.88 85 ASN A C 1
ATOM 697 O O . ASN A 1 85 ? -3.759 1.157 23.084 1.00 86.88 85 ASN A O 1
ATOM 701 N N . LYS A 1 86 ? -3.102 -0.532 21.780 1.00 85.06 86 LYS A N 1
ATOM 702 C CA . LYS A 1 86 ? -1.658 -0.247 21.914 1.00 85.06 86 LYS A CA 1
ATOM 703 C C . LYS A 1 86 ? -1.187 0.990 21.132 1.00 85.06 86 LYS A C 1
ATOM 705 O O . LYS A 1 86 ? 0.011 1.288 21.101 1.00 85.06 86 LYS A O 1
ATOM 710 N N . SER A 1 87 ? -2.084 1.693 20.446 1.00 78.69 87 SER A N 1
ATOM 711 C CA . SER A 1 87 ? -1.732 2.830 19.597 1.00 78.69 87 SER A CA 1
ATOM 712 C C . SER A 1 87 ? -1.469 4.098 20.423 1.00 78.69 87 SER A C 1
ATOM 714 O O . SER A 1 87 ? -2.404 4.772 20.833 1.00 78.69 87 SER A O 1
ATOM 716 N N . ALA A 1 88 ? -0.192 4.468 20.608 1.00 76.56 88 ALA A N 1
ATOM 717 C CA . ALA A 1 88 ? 0.204 5.719 21.280 1.00 76.56 88 ALA A CA 1
ATOM 718 C C . ALA A 1 88 ? -0.358 6.979 20.591 1.00 76.56 88 ALA A C 1
ATOM 720 O O . ALA A 1 88 ? -0.672 7.974 21.236 1.00 76.56 88 ALA A O 1
ATOM 721 N N . ILE A 1 89 ? -0.506 6.915 19.267 1.00 78.94 89 ILE A N 1
ATOM 722 C CA . ILE A 1 89 ? -1.233 7.895 18.463 1.00 78.94 89 ILE A CA 1
ATOM 723 C C . ILE A 1 89 ? -2.522 7.215 18.018 1.00 78.94 89 ILE A C 1
ATOM 725 O O . ILE A 1 89 ? -2.456 6.154 17.400 1.00 78.94 89 ILE A O 1
ATOM 729 N N . LYS A 1 90 ? -3.683 7.806 18.313 1.00 77.56 90 LYS A N 1
ATOM 730 C CA . LYS A 1 90 ? -4.987 7.151 18.135 1.00 77.56 90 LYS A CA 1
ATOM 731 C C . LYS A 1 90 ? -5.144 6.515 16.744 1.00 77.56 90 LYS A C 1
ATOM 733 O O . LYS A 1 90 ? -5.008 7.193 15.724 1.00 77.56 90 LYS A O 1
ATOM 738 N N . GLY A 1 91 ? -5.376 5.199 16.725 1.00 72.31 91 GLY A N 1
ATOM 739 C CA . GLY A 1 91 ? -5.590 4.398 15.514 1.00 72.31 91 GLY A CA 1
ATOM 740 C C . GLY A 1 91 ? -4.372 4.180 14.606 1.00 72.31 91 GLY A C 1
ATOM 741 O O . GLY A 1 91 ? -4.492 3.493 13.592 1.00 72.31 91 GLY A O 1
ATOM 742 N N . SER A 1 92 ? -3.194 4.722 14.936 1.00 81.62 92 SER A N 1
ATOM 743 C CA . SER A 1 92 ? -2.036 4.717 14.032 1.00 81.62 92 SER A CA 1
ATOM 744 C C . SER A 1 92 ? -1.490 3.321 13.740 1.00 81.62 92 SER A C 1
ATOM 746 O O . SER A 1 92 ? -1.047 3.075 12.619 1.00 81.62 92 SER A O 1
ATOM 748 N N . ARG A 1 93 ? -1.539 2.388 14.702 1.00 85.06 93 ARG A N 1
ATOM 749 C CA . ARG A 1 93 ? -1.032 1.025 14.484 1.00 85.06 93 ARG A CA 1
ATOM 750 C C . ARG A 1 93 ? -1.942 0.210 13.578 1.00 85.06 93 ARG A C 1
ATOM 752 O O . ARG A 1 93 ? -1.427 -0.497 12.719 1.00 85.06 93 ARG A O 1
ATOM 759 N N . LEU A 1 94 ? -3.264 0.331 13.726 1.00 86.00 94 LEU A N 1
ATOM 760 C CA . LEU A 1 94 ? -4.217 -0.317 12.817 1.00 86.00 94 LEU A CA 1
ATOM 761 C C . LEU A 1 94 ? -4.098 0.248 11.401 1.00 86.00 94 LEU A C 1
ATOM 763 O O . LEU A 1 94 ? -4.005 -0.521 10.445 1.00 86.00 94 LEU A O 1
ATOM 767 N N . ILE A 1 95 ? -4.008 1.575 11.262 1.00 87.12 95 ILE A N 1
ATOM 768 C CA . ILE A 1 95 ? -3.773 2.210 9.960 1.00 87.12 95 ILE A CA 1
ATOM 769 C C . ILE A 1 95 ? -2.453 1.705 9.368 1.00 87.12 95 ILE A C 1
ATOM 771 O O . ILE A 1 95 ? -2.441 1.206 8.249 1.00 87.12 95 ILE A O 1
ATOM 775 N N . GLY A 1 96 ? -1.356 1.743 10.127 1.00 83.75 96 GLY A N 1
ATOM 776 C CA . GLY A 1 96 ? -0.056 1.239 9.678 1.00 83.75 96 GLY A CA 1
ATOM 777 C C . GLY A 1 96 ? -0.083 -0.241 9.282 1.00 83.75 96 GLY A C 1
ATOM 778 O O . GLY A 1 96 ? 0.503 -0.612 8.268 1.00 83.75 96 GLY A O 1
ATOM 779 N N . CYS A 1 97 ? -0.804 -1.082 10.028 1.00 86.00 97 CYS A N 1
ATOM 780 C CA . CYS A 1 97 ? -1.022 -2.489 9.690 1.00 86.00 97 CYS A CA 1
ATOM 781 C C . CYS A 1 97 ? -1.750 -2.634 8.346 1.00 86.00 97 CYS A C 1
ATOM 783 O O . CYS A 1 97 ? -1.309 -3.397 7.491 1.00 86.00 97 CYS A O 1
ATOM 785 N N . THR A 1 98 ? -2.789 -1.831 8.126 1.00 87.38 98 THR A N 1
ATOM 786 C CA . THR A 1 98 ? -3.565 -1.792 6.877 1.00 87.38 98 THR A CA 1
ATOM 787 C C . THR A 1 98 ? -2.699 -1.385 5.691 1.00 87.38 98 THR A C 1
ATOM 789 O O . THR A 1 98 ? -2.669 -2.078 4.680 1.00 87.38 98 THR A O 1
ATOM 792 N N . LEU A 1 99 ? -1.926 -0.302 5.829 1.00 86.62 99 LEU A N 1
ATOM 793 C CA . LEU A 1 99 ? -1.005 0.151 4.783 1.00 86.62 99 LEU A CA 1
ATOM 794 C C . LEU A 1 99 ? 0.071 -0.901 4.489 1.00 86.62 99 LEU A C 1
ATOM 796 O O . LEU A 1 99 ? 0.421 -1.122 3.333 1.00 86.62 99 LEU A O 1
ATOM 800 N N . ARG A 1 100 ? 0.568 -1.596 5.520 1.00 82.19 100 ARG A N 1
ATOM 801 C CA . ARG A 1 100 ? 1.517 -2.703 5.354 1.00 82.19 100 ARG A CA 1
ATOM 802 C C . ARG A 1 100 ? 0.897 -3.871 4.589 1.00 82.19 100 ARG A C 1
ATOM 804 O O . ARG A 1 100 ? 1.575 -4.431 3.735 1.00 82.19 100 ARG A O 1
ATOM 811 N N . ILE A 1 101 ? -0.354 -4.238 4.873 1.00 81.62 101 ILE A N 1
ATOM 812 C CA . ILE A 1 101 ? -1.075 -5.272 4.115 1.00 81.62 101 ILE A CA 1
ATOM 813 C C . ILE A 1 101 ? -1.176 -4.856 2.648 1.00 81.62 101 ILE A C 1
ATOM 815 O O . ILE A 1 101 ? -0.790 -5.636 1.785 1.00 81.62 101 ILE A O 1
ATOM 819 N N . ILE A 1 102 ? -1.600 -3.619 2.372 1.00 83.56 102 ILE A N 1
ATOM 820 C CA . ILE A 1 102 ? -1.685 -3.074 1.009 1.00 83.56 102 ILE A CA 1
ATOM 821 C C . ILE A 1 102 ? -0.338 -3.209 0.296 1.00 83.56 102 ILE A C 1
ATOM 823 O O . ILE A 1 102 ? -0.259 -3.814 -0.768 1.00 83.56 102 ILE A O 1
ATOM 827 N N . VAL A 1 103 ? 0.745 -2.716 0.898 1.00 80.44 103 VAL A N 1
ATOM 828 C CA . VAL A 1 103 ? 2.078 -2.793 0.287 1.00 80.44 103 VAL A CA 1
ATOM 829 C C . VAL A 1 103 ? 2.481 -4.243 0.023 1.00 80.44 103 VAL A C 1
ATOM 831 O O . VAL A 1 103 ? 2.921 -4.543 -1.081 1.00 80.44 103 VAL A O 1
ATOM 834 N N . LEU A 1 104 ? 2.311 -5.152 0.986 1.00 74.25 104 LEU A N 1
AT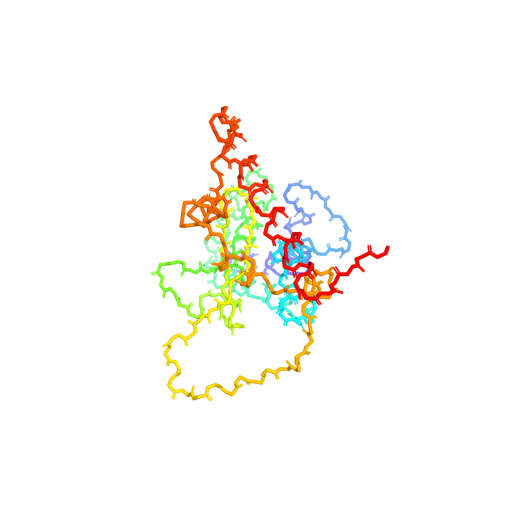OM 835 C CA . LEU A 1 104 ? 2.796 -6.530 0.864 1.00 74.25 104 LEU A CA 1
ATOM 836 C C . LEU A 1 104 ? 1.956 -7.407 -0.068 1.00 74.25 104 LEU A C 1
ATOM 838 O O . LEU A 1 104 ? 2.516 -8.192 -0.822 1.00 74.25 104 LEU A O 1
ATOM 842 N N . LYS A 1 105 ? 0.629 -7.292 0.004 1.00 74.88 105 LYS A N 1
ATOM 843 C CA . LYS A 1 105 ? -0.325 -8.149 -0.717 1.00 74.88 105 LYS A CA 1
ATOM 844 C C . LYS A 1 105 ? -0.762 -7.567 -2.052 1.00 74.88 105 LYS A C 1
ATOM 846 O O . LYS A 1 105 ? -1.264 -8.300 -2.893 1.00 74.88 105 LYS A O 1
ATOM 851 N N . CYS A 1 106 ? -0.604 -6.266 -2.254 1.00 76.62 106 CYS A N 1
ATOM 852 C CA . CYS A 1 106 ? -1.004 -5.637 -3.507 1.00 76.62 106 CYS A CA 1
ATOM 853 C C . CYS A 1 106 ? 0.218 -5.259 -4.335 1.00 76.62 106 CYS A C 1
ATOM 855 O O . CYS A 1 106 ? 0.237 -5.562 -5.514 1.00 76.62 106 CYS A O 1
ATOM 857 N N . PHE A 1 107 ? 1.252 -4.672 -3.722 1.00 74.06 107 PHE A N 1
ATOM 858 C CA . PHE A 1 107 ? 2.349 -4.030 -4.459 1.00 74.06 107 PHE A CA 1
ATOM 859 C C . PHE A 1 107 ? 3.719 -4.713 -4.350 1.00 74.06 107 PHE A C 1
ATOM 861 O O . PHE A 1 107 ? 4.640 -4.267 -5.026 1.00 74.06 107 PHE A O 1
ATOM 868 N N . SER A 1 108 ? 3.903 -5.731 -3.500 1.00 66.75 108 SER A N 1
ATOM 869 C CA . SER A 1 108 ? 5.216 -6.354 -3.260 1.00 66.75 108 SER A CA 1
ATOM 870 C C . SER A 1 108 ? 5.279 -7.783 -3.791 1.00 66.75 108 SER A C 1
ATOM 872 O O . SER A 1 108 ? 4.462 -8.627 -3.422 1.00 66.75 108 SER A O 1
ATOM 874 N N . LYS A 1 109 ? 6.326 -8.094 -4.560 1.00 55.44 109 LYS A N 1
ATOM 875 C CA . LYS A 1 109 ? 6.676 -9.476 -4.908 1.00 55.44 109 LYS A CA 1
ATOM 876 C C . LYS A 1 109 ? 7.362 -10.165 -3.722 1.00 55.44 109 LYS A C 1
ATOM 878 O O . LYS A 1 109 ? 8.268 -9.593 -3.109 1.00 55.44 109 LYS A O 1
ATOM 883 N N . ASP A 1 110 ? 6.974 -11.401 -3.411 1.00 50.41 110 ASP A N 1
ATOM 884 C CA . ASP A 1 110 ? 7.749 -12.226 -2.482 1.00 50.41 110 ASP A CA 1
ATOM 885 C C . ASP A 1 110 ? 9.005 -12.738 -3.184 1.00 50.41 110 ASP A C 1
ATOM 887 O O . ASP A 1 110 ? 8.958 -13.652 -4.010 1.00 50.41 110 ASP A O 1
ATOM 891 N N . ARG A 1 111 ? 10.145 -12.129 -2.847 1.00 48.56 111 ARG A N 1
ATOM 892 C CA . ARG A 1 111 ? 11.459 -12.523 -3.367 1.00 48.56 111 ARG A CA 1
ATOM 893 C C . ARG A 1 111 ? 11.873 -13.939 -2.965 1.00 48.56 111 ARG A C 1
ATOM 895 O O . ARG A 1 111 ? 12.773 -14.470 -3.601 1.00 48.56 111 ARG A O 1
ATOM 902 N N . ARG A 1 112 ? 11.294 -14.527 -1.910 1.00 49.25 112 ARG A N 1
ATOM 903 C CA . ARG A 1 112 ? 11.734 -15.837 -1.403 1.00 49.25 112 ARG A CA 1
ATOM 904 C C . ARG A 1 112 ? 11.116 -17.013 -2.146 1.00 49.25 112 ARG A C 1
ATOM 906 O O . ARG A 1 112 ? 11.787 -18.025 -2.272 1.00 49.25 112 ARG A O 1
ATOM 913 N N . ASN A 1 113 ? 9.887 -16.868 -2.642 1.00 43.03 113 ASN A N 1
ATOM 914 C CA . ASN A 1 113 ? 9.132 -17.993 -3.200 1.00 43.03 113 ASN A CA 1
ATOM 915 C C . ASN A 1 113 ? 8.653 -17.797 -4.641 1.00 43.03 113 ASN A C 1
ATOM 917 O O . ASN A 1 113 ? 7.995 -18.695 -5.151 1.00 43.03 113 ASN A O 1
ATOM 921 N N . ASN A 1 114 ? 8.923 -16.644 -5.276 1.00 47.94 114 ASN A N 1
ATOM 922 C CA . ASN A 1 114 ? 8.468 -16.318 -6.638 1.00 47.94 114 ASN A CA 1
ATOM 923 C C . ASN A 1 114 ? 6.992 -16.714 -6.884 1.00 47.94 114 ASN A C 1
ATOM 925 O O . ASN A 1 114 ? 6.617 -17.108 -7.980 1.00 47.94 114 ASN A O 1
ATOM 929 N N . ASN A 1 115 ? 6.161 -16.661 -5.834 1.00 46.84 115 ASN A N 1
ATOM 930 C CA . ASN A 1 115 ? 4.826 -17.244 -5.849 1.00 46.84 115 ASN A CA 1
ATOM 931 C C . ASN A 1 115 ? 3.889 -16.296 -6.617 1.00 46.84 115 ASN A C 1
ATOM 933 O O . ASN A 1 115 ? 3.630 -15.193 -6.118 1.00 46.84 115 ASN A O 1
ATOM 937 N N . PRO A 1 116 ? 3.349 -16.700 -7.782 1.00 45.81 116 PRO A N 1
ATOM 938 C CA . PRO A 1 116 ? 2.503 -15.841 -8.614 1.00 45.81 116 PRO A CA 1
ATOM 939 C C . PRO A 1 116 ? 1.195 -15.443 -7.911 1.00 45.81 116 PRO A C 1
ATOM 941 O O . PRO A 1 116 ? 0.598 -14.419 -8.223 1.00 45.81 116 PRO A O 1
ATOM 944 N N . ASN A 1 117 ? 0.787 -16.174 -6.867 1.00 48.31 117 ASN A N 1
ATOM 945 C CA . ASN A 1 117 ? -0.389 -15.865 -6.054 1.00 48.31 117 ASN A CA 1
ATOM 946 C C . ASN A 1 117 ? -0.108 -14.931 -4.861 1.00 48.31 117 ASN A C 1
ATOM 948 O O . ASN A 1 117 ? -1.021 -14.666 -4.076 1.00 48.31 117 ASN A O 1
ATOM 952 N N . HIS A 1 118 ? 1.131 -14.457 -4.675 1.00 50.56 118 HIS A N 1
ATOM 953 C CA . HIS A 1 118 ? 1.523 -13.710 -3.474 1.00 50.56 118 HIS A CA 1
ATOM 954 C C . HIS A 1 118 ? 0.969 -12.281 -3.424 1.00 50.56 118 HIS A C 1
ATOM 956 O O . HIS A 1 118 ? 0.611 -11.803 -2.344 1.00 50.56 118 HIS A O 1
ATOM 962 N N . SER A 1 119 ? 0.896 -11.601 -4.571 1.00 54.03 119 SER A N 1
ATOM 963 C CA . SER A 1 119 ? 0.320 -10.260 -4.649 1.00 54.03 119 SER A CA 1
ATOM 964 C C . SER A 1 119 ? -0.645 -10.104 -5.817 1.00 54.03 119 SER A C 1
ATOM 966 O O . SER A 1 119 ? -0.523 -10.813 -6.812 1.00 54.03 119 SER A O 1
ATOM 968 N N . LEU A 1 120 ? -1.599 -9.173 -5.705 1.00 58.50 120 LEU A N 1
ATOM 969 C CA . LEU A 1 120 ? -2.510 -8.831 -6.807 1.00 58.50 120 LEU A CA 1
ATOM 970 C C . LEU A 1 120 ? -1.740 -8.455 -8.080 1.00 58.50 120 LEU A C 1
ATOM 972 O O . LEU A 1 120 ? -2.126 -8.873 -9.161 1.00 58.50 120 LEU A O 1
ATOM 976 N N . VAL A 1 121 ? -0.609 -7.756 -7.949 1.00 53.44 121 VAL A N 1
ATOM 977 C CA . VAL A 1 121 ? 0.273 -7.426 -9.082 1.00 53.44 121 VAL A CA 1
ATOM 978 C C . VAL A 1 121 ? 0.905 -8.678 -9.697 1.00 53.44 121 VAL A C 1
ATOM 980 O O . VAL A 1 121 ? 0.977 -8.785 -10.915 1.00 53.44 121 VAL A O 1
ATOM 983 N N . SER A 1 122 ? 1.261 -9.674 -8.880 1.00 50.41 122 SER A N 1
ATOM 984 C CA . SER A 1 122 ? 1.760 -10.968 -9.369 1.00 50.41 122 SER A CA 1
ATOM 985 C C . SER A 1 122 ? 0.690 -11.790 -10.098 1.00 50.41 122 SER A C 1
ATOM 987 O O . SER A 1 122 ? 1.021 -12.482 -11.054 1.00 50.41 122 SER A O 1
ATOM 989 N N . LYS A 1 123 ? -0.589 -11.667 -9.712 1.00 50.84 123 LYS A N 1
ATOM 990 C CA . LYS A 1 123 ? -1.720 -12.288 -10.428 1.00 50.84 123 LYS A CA 1
ATOM 991 C C . LYS A 1 123 ? -2.039 -11.620 -11.768 1.00 50.84 123 LYS A C 1
ATOM 993 O O . LYS A 1 123 ? -2.679 -12.243 -12.604 1.00 50.84 123 LYS A O 1
ATOM 998 N N . LEU A 1 124 ? -1.599 -10.378 -11.962 1.00 51.38 124 LEU A N 1
ATOM 999 C CA . LEU A 1 124 ? -1.714 -9.641 -13.223 1.00 51.38 124 LEU A CA 1
ATOM 1000 C C . LEU A 1 124 ? -0.514 -9.884 -14.159 1.00 51.38 124 LEU A C 1
ATOM 1002 O O . LEU A 1 124 ? -0.393 -9.193 -15.162 1.00 51.38 124 LEU A O 1
ATOM 1006 N N . GLY A 1 125 ? 0.380 -10.829 -13.834 1.00 44.84 125 GLY A N 1
ATOM 1007 C CA . GLY A 1 125 ? 1.546 -11.162 -14.663 1.00 44.84 125 GLY A CA 1
ATOM 1008 C C . GLY A 1 125 ? 2.737 -10.211 -14.505 1.00 44.84 125 GLY A C 1
ATOM 1009 O O . GLY A 1 125 ? 3.727 -10.344 -15.216 1.00 44.84 125 GLY A O 1
ATOM 1010 N N . PHE A 1 126 ? 2.693 -9.273 -13.552 1.00 47.38 126 PHE A N 1
ATOM 1011 C CA . PHE A 1 126 ? 3.766 -8.300 -13.352 1.00 47.38 126 PHE A CA 1
ATOM 1012 C C . PHE A 1 126 ? 4.567 -8.571 -12.073 1.00 47.38 126 PHE A C 1
ATOM 1014 O O . PHE A 1 126 ? 4.048 -8.871 -10.992 1.00 47.38 126 PHE A O 1
ATOM 1021 N N . GLY A 1 127 ? 5.887 -8.445 -12.181 1.00 46.97 127 GLY A N 1
ATOM 1022 C CA . GLY A 1 127 ? 6.787 -8.348 -11.046 1.00 46.97 127 GLY A CA 1
ATOM 1023 C C . GLY A 1 127 ? 6.957 -6.889 -10.642 1.00 46.97 127 GLY A C 1
ATOM 1024 O O . GLY A 1 127 ? 6.911 -5.988 -11.470 1.00 46.97 127 GLY A O 1
ATOM 1025 N N . SER A 1 128 ? 7.204 -6.631 -9.363 1.00 45.50 128 SER A N 1
ATOM 1026 C CA . SER A 1 128 ? 7.686 -5.327 -8.922 1.00 45.50 128 SER A CA 1
ATOM 1027 C C . SER A 1 128 ? 8.803 -5.510 -7.896 1.00 45.50 128 SER A C 1
ATOM 1029 O O . SER A 1 128 ? 8.777 -6.427 -7.066 1.00 45.50 128 SER A O 1
ATOM 1031 N N . VAL A 1 129 ? 9.835 -4.672 -7.965 1.00 47.47 129 VAL A N 1
ATOM 1032 C CA . VAL A 1 129 ? 10.984 -4.726 -7.058 1.00 47.47 129 VAL A CA 1
ATOM 1033 C C . VAL A 1 129 ? 11.065 -3.431 -6.274 1.00 47.47 129 VAL A C 1
ATOM 1035 O O . VAL A 1 129 ? 11.196 -2.349 -6.843 1.00 47.47 129 VAL A O 1
ATOM 1038 N N . PHE A 1 130 ? 11.047 -3.549 -4.945 1.00 43.25 130 PHE A N 1
ATOM 1039 C CA . PHE A 1 130 ? 11.382 -2.432 -4.072 1.00 43.25 130 PHE A CA 1
ATOM 1040 C C . PHE A 1 130 ? 12.877 -2.110 -4.195 1.00 43.25 130 PHE A C 1
ATOM 1042 O O . PHE A 1 130 ? 13.746 -2.890 -3.790 1.00 43.25 130 PHE A O 1
ATOM 1049 N N . ASN A 1 131 ? 13.175 -0.951 -4.768 1.00 45.44 131 ASN A N 1
ATOM 1050 C CA . ASN A 1 131 ? 14.513 -0.415 -4.906 1.00 45.44 131 ASN A CA 1
ATOM 1051 C C . ASN A 1 131 ? 14.874 0.381 -3.643 1.00 45.44 131 ASN A C 1
ATOM 1053 O O . ASN A 1 131 ? 14.470 1.528 -3.453 1.00 45.44 131 ASN A O 1
ATOM 1057 N N . ALA A 1 132 ? 15.687 -0.232 -2.783 1.00 37.16 132 ALA A N 1
ATOM 1058 C CA . ALA A 1 132 ? 16.154 0.379 -1.540 1.00 37.16 132 ALA A CA 1
ATOM 1059 C C . ALA A 1 132 ? 17.043 1.623 -1.753 1.00 37.16 132 ALA A C 1
ATOM 1061 O O . ALA A 1 132 ? 17.210 2.412 -0.829 1.00 37.16 132 ALA A O 1
ATOM 1062 N N . GLY A 1 133 ? 17.604 1.819 -2.952 1.00 39.66 133 GLY A N 1
ATOM 1063 C CA . GLY A 1 133 ? 18.465 2.964 -3.262 1.00 39.66 133 GLY A CA 1
ATOM 1064 C C . GLY A 1 133 ? 17.706 4.272 -3.495 1.00 39.66 133 GLY A C 1
ATOM 1065 O O . GLY A 1 133 ? 18.274 5.343 -3.310 1.00 39.66 133 GLY A O 1
ATOM 1066 N N . ASN A 1 134 ? 16.431 4.202 -3.884 1.00 42.72 134 ASN A N 1
ATOM 1067 C CA . ASN A 1 134 ? 15.591 5.378 -4.139 1.00 42.72 134 ASN A CA 1
ATOM 1068 C C . ASN A 1 134 ? 14.203 5.295 -3.481 1.00 42.72 134 ASN A C 1
ATOM 1070 O O . ASN A 1 134 ? 13.380 6.183 -3.687 1.00 42.72 134 ASN A O 1
ATOM 1074 N N . TYR A 1 135 ? 13.946 4.254 -2.681 1.00 39.19 135 TYR A N 1
ATOM 1075 C CA . TYR A 1 135 ? 12.663 3.992 -2.024 1.00 39.19 135 TYR A CA 1
ATOM 1076 C C . TYR A 1 135 ? 11.473 3.953 -3.001 1.00 39.19 135 TYR A C 1
ATOM 1078 O O . TYR A 1 135 ? 10.359 4.342 -2.647 1.00 39.19 135 TYR A O 1
ATOM 1086 N N . GLN A 1 136 ? 11.700 3.485 -4.231 1.00 40.53 136 GLN A N 1
ATOM 1087 C CA . GLN A 1 136 ? 10.666 3.320 -5.256 1.00 40.53 136 GLN A CA 1
ATOM 1088 C C . GLN A 1 136 ? 10.423 1.842 -5.558 1.00 40.53 136 GLN A C 1
ATOM 1090 O O . GLN A 1 136 ? 11.297 1.000 -5.367 1.00 40.53 136 GLN A O 1
ATOM 1095 N N . ILE A 1 137 ? 9.225 1.524 -6.036 1.00 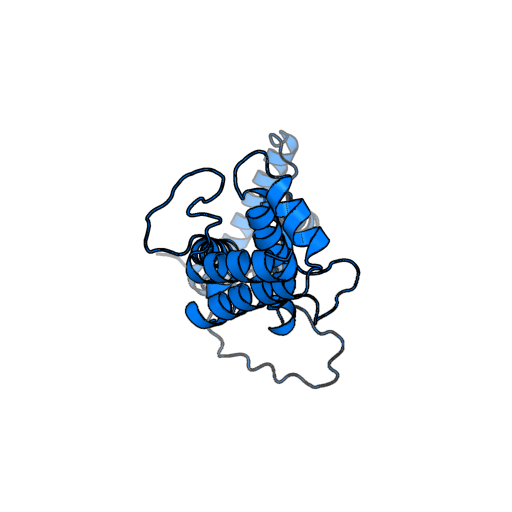41.78 137 ILE A N 1
ATOM 1096 C CA . ILE A 1 137 ? 8.869 0.191 -6.522 1.00 41.78 137 ILE A CA 1
ATOM 1097 C C . ILE A 1 137 ? 8.887 0.270 -8.049 1.00 41.78 137 ILE A C 1
ATOM 1099 O O . ILE A 1 137 ? 8.160 1.079 -8.617 1.00 41.78 137 ILE A O 1
ATOM 1103 N N . LEU A 1 138 ? 9.746 -0.523 -8.687 1.00 46.19 138 LEU A N 1
ATOM 1104 C CA . LEU A 1 138 ? 9.893 -0.565 -10.143 1.00 46.19 138 LEU A CA 1
ATOM 1105 C C . LEU A 1 138 ? 9.178 -1.803 -10.701 1.00 46.19 138 LEU A C 1
ATOM 1107 O O . LEU A 1 138 ? 9.370 -2.876 -10.119 1.00 46.19 138 LEU A O 1
ATOM 1111 N N . PRO A 1 139 ? 8.394 -1.690 -11.786 1.00 43.34 139 PRO A N 1
ATOM 1112 C CA . PRO A 1 139 ? 7.836 -2.851 -12.472 1.00 43.34 139 PRO A CA 1
ATOM 1113 C C . PRO A 1 139 ? 8.950 -3.652 -13.174 1.00 43.34 139 PRO A C 1
ATOM 1115 O O . PRO A 1 139 ? 9.959 -3.091 -13.598 1.00 43.34 139 PRO A O 1
ATOM 1118 N N . MET A 1 140 ? 8.780 -4.968 -13.265 1.00 44.59 140 MET A N 1
ATOM 1119 C CA . MET A 1 140 ? 9.563 -5.882 -14.101 1.00 44.59 140 MET A CA 1
ATOM 1120 C C . MET A 1 140 ? 8.597 -6.821 -14.815 1.00 44.59 140 MET A C 1
ATOM 1122 O O . MET A 1 140 ? 7.692 -7.368 -14.177 1.00 44.59 140 MET A O 1
ATOM 1126 N N . GLU A 1 141 ? 8.835 -7.054 -16.099 1.00 41.56 141 GLU A N 1
ATOM 1127 C CA . GLU A 1 141 ? 8.219 -8.161 -16.826 1.00 41.56 141 GLU A CA 1
ATOM 1128 C C . GLU A 1 141 ? 8.687 -9.485 -16.210 1.00 41.56 141 GLU A C 1
ATOM 1130 O O . GLU A 1 141 ? 9.856 -9.655 -15.844 1.00 41.56 141 GLU A O 1
ATOM 1135 N N . VAL A 1 142 ? 7.742 -10.394 -15.978 1.00 42.88 142 VAL A N 1
ATOM 1136 C CA . VAL A 1 142 ? 8.053 -11.755 -15.551 1.00 42.88 142 VAL A CA 1
ATOM 1137 C C . VAL A 1 142 ? 8.281 -12.535 -16.836 1.00 42.88 142 VAL A C 1
ATOM 1139 O O . VAL A 1 142 ? 7.319 -12.866 -17.515 1.00 42.88 142 VAL A O 1
ATOM 1142 N N . ASN A 1 143 ? 9.541 -12.785 -17.198 1.00 39.97 143 ASN A N 1
ATOM 1143 C CA . ASN A 1 143 ? 9.832 -13.776 -18.230 1.00 39.97 143 ASN A CA 1
ATOM 1144 C C . ASN A 1 143 ? 9.357 -15.135 -17.699 1.00 39.97 143 ASN A C 1
ATOM 1146 O O . ASN A 1 143 ? 9.989 -15.702 -16.804 1.00 39.97 143 ASN A O 1
ATOM 1150 N N . ASP A 1 144 ? 8.224 -15.618 -18.204 1.00 38.75 144 ASP A N 1
ATOM 1151 C CA . ASP A 1 144 ? 7.796 -17.007 -18.052 1.00 38.75 144 ASP A CA 1
ATOM 1152 C C . ASP A 1 144 ? 8.689 -17.870 -18.957 1.00 38.75 144 ASP A C 1
ATOM 1154 O O . ASP A 1 144 ? 8.345 -18.179 -20.095 1.00 38.75 144 ASP A O 1
ATOM 1158 N N . GLU A 1 145 ? 9.871 -18.242 -18.460 1.00 40.75 145 GLU A N 1
ATOM 1159 C CA . GLU A 1 145 ? 10.805 -19.144 -19.157 1.00 40.75 145 GLU A CA 1
ATOM 1160 C C . GLU A 1 145 ? 10.317 -20.611 -19.237 1.00 40.75 145 GLU A C 1
ATOM 1162 O O . GLU A 1 145 ? 11.042 -21.447 -19.758 1.00 40.75 145 GLU A O 1
ATOM 1167 N N . ASP A 1 146 ? 9.092 -20.932 -18.800 1.00 37.88 146 ASP A N 1
ATOM 1168 C CA . ASP A 1 146 ? 8.534 -22.301 -18.814 1.00 37.88 146 ASP A CA 1
ATOM 1169 C C . ASP A 1 146 ? 7.250 -22.452 -19.665 1.00 37.88 146 ASP A C 1
ATOM 1171 O O . ASP A 1 146 ? 6.473 -23.390 -19.472 1.00 37.88 146 ASP A O 1
ATOM 1175 N N . SER A 1 147 ? 6.995 -21.555 -20.625 1.00 34.78 147 SER A N 1
ATOM 1176 C CA . SER A 1 147 ? 5.938 -21.780 -21.625 1.00 34.78 147 SER A CA 1
ATOM 1177 C C . SER A 1 147 ? 6.527 -22.335 -22.927 1.00 34.78 147 SER A C 1
ATOM 1179 O O . SER A 1 147 ? 6.979 -21.598 -23.792 1.00 34.78 147 SER A O 1
ATOM 1181 N N . ASP A 1 148 ? 6.482 -23.662 -23.082 1.00 40.50 148 ASP A N 1
ATOM 1182 C CA . ASP A 1 148 ? 6.732 -24.392 -24.343 1.00 40.50 148 ASP A CA 1
ATOM 1183 C C . ASP A 1 148 ? 5.620 -24.155 -25.400 1.00 40.50 148 ASP A C 1
ATOM 1185 O O . ASP A 1 148 ? 5.329 -25.006 -26.244 1.00 40.50 148 ASP A O 1
ATOM 1189 N N . GLU A 1 149 ? 4.970 -22.992 -25.381 1.00 35.66 149 GLU A N 1
ATOM 1190 C CA . GLU A 1 149 ? 4.114 -22.550 -26.476 1.00 35.66 149 GLU A CA 1
ATOM 1191 C C . GLU A 1 149 ? 4.907 -21.566 -27.336 1.00 35.66 149 GLU A C 1
ATOM 1193 O O . GLU A 1 149 ? 5.557 -20.670 -26.794 1.00 35.66 149 GLU A O 1
ATOM 1198 N N . PRO A 1 150 ? 4.871 -21.686 -28.678 1.00 32.84 150 PRO A N 1
ATOM 1199 C CA . PRO A 1 150 ? 5.409 -20.648 -29.533 1.00 32.84 150 PRO A CA 1
ATOM 1200 C C . PRO A 1 150 ? 4.519 -19.426 -29.324 1.00 32.84 150 PRO A C 1
ATOM 1202 O O . PRO A 1 150 ? 3.459 -19.296 -29.939 1.00 32.84 150 PRO A O 1
ATOM 1205 N N . SER A 1 151 ? 4.921 -18.555 -28.403 1.00 33.31 151 SER A N 1
ATOM 1206 C CA . SER A 1 151 ? 4.308 -17.255 -28.241 1.00 33.31 151 SER A CA 1
ATOM 1207 C C . SER A 1 151 ? 4.429 -16.560 -29.589 1.00 33.31 151 SER A C 1
ATOM 1209 O O . SER A 1 151 ? 5.513 -16.345 -30.136 1.00 33.31 151 SER A O 1
ATOM 1211 N N . LEU A 1 152 ? 3.269 -16.315 -30.188 1.00 33.44 152 LEU A N 1
ATOM 1212 C CA . LEU A 1 152 ? 3.156 -15.541 -31.402 1.00 33.44 152 LEU A CA 1
ATOM 1213 C C . LEU A 1 152 ? 3.602 -14.126 -31.026 1.00 33.44 152 LEU A C 1
ATOM 1215 O O . LEU A 1 152 ? 2.824 -13.353 -30.468 1.00 33.44 152 LEU A O 1
ATOM 1219 N N . ILE A 1 153 ? 4.875 -13.808 -31.263 1.00 34.38 153 ILE A N 1
ATOM 1220 C CA . ILE A 1 153 ? 5.355 -12.434 -31.192 1.00 34.38 153 ILE A CA 1
ATOM 1221 C C . ILE A 1 153 ? 4.672 -11.718 -32.353 1.00 34.38 153 ILE A C 1
ATOM 1223 O O . ILE A 1 153 ? 5.116 -11.789 -33.500 1.00 34.38 153 ILE A O 1
ATOM 1227 N N . LEU A 1 154 ? 3.543 -11.073 -32.069 1.00 31.19 154 LEU A N 1
ATOM 1228 C CA . LEU A 1 154 ? 3.047 -10.007 -32.919 1.00 31.19 154 LEU A CA 1
ATOM 1229 C C . LEU A 1 154 ? 4.021 -8.848 -32.715 1.00 31.19 154 LEU A C 1
ATOM 1231 O O . LEU A 1 154 ? 3.849 -8.027 -31.818 1.00 31.19 154 LEU A O 1
ATOM 1235 N N . PHE A 1 155 ? 5.093 -8.849 -33.509 1.00 31.38 155 PHE A N 1
ATOM 1236 C CA . PHE A 1 155 ? 5.803 -7.623 -33.825 1.00 31.38 155 PHE A CA 1
ATOM 1237 C C . PHE A 1 155 ? 4.776 -6.733 -34.515 1.00 31.38 155 PHE A C 1
ATOM 1239 O O . PHE A 1 155 ? 4.465 -6.925 -35.691 1.00 31.38 155 PHE A O 1
ATOM 1246 N N . ASP A 1 156 ? 4.175 -5.841 -33.734 1.00 30.98 156 ASP A N 1
ATOM 1247 C CA . ASP A 1 156 ? 3.537 -4.667 -34.297 1.00 30.98 156 ASP A CA 1
ATOM 1248 C C . ASP A 1 156 ? 4.623 -3.902 -35.064 1.00 30.98 156 ASP A C 1
ATOM 1250 O O . ASP A 1 156 ? 5.795 -3.913 -34.679 1.00 30.98 156 ASP A O 1
ATOM 1254 N N . GLU A 1 157 ? 4.213 -3.373 -36.206 1.00 36.66 157 GLU A N 1
ATOM 1255 C CA . GLU A 1 157 ? 5.002 -2.925 -37.353 1.00 36.66 157 GLU A CA 1
ATOM 1256 C C . GLU A 1 157 ? 6.339 -2.232 -37.025 1.00 36.66 157 GLU A C 1
ATOM 1258 O O . GLU A 1 157 ? 6.468 -1.526 -36.029 1.00 36.66 157 GLU A O 1
ATOM 1263 N N . GLU A 1 158 ? 7.321 -2.400 -37.923 1.00 44.47 158 GLU A N 1
ATOM 1264 C CA . GLU A 1 158 ? 8.606 -1.685 -37.987 1.00 44.47 158 GLU A CA 1
ATOM 1265 C C . GLU A 1 158 ? 8.417 -0.151 -37.969 1.00 44.47 158 GLU A C 1
ATOM 1267 O O . GLU A 1 158 ? 8.565 0.541 -38.975 1.00 44.47 158 GLU A O 1
ATOM 1272 N N . THR A 1 159 ? 8.082 0.425 -36.821 1.00 47.62 159 THR A N 1
ATOM 1273 C CA . THR A 1 159 ? 8.258 1.851 -36.580 1.00 47.62 159 THR A CA 1
ATOM 1274 C C . THR A 1 159 ? 9.715 2.060 -36.216 1.00 47.62 159 THR A C 1
ATOM 1276 O O . THR A 1 159 ? 10.134 1.652 -35.133 1.00 47.62 159 THR A O 1
ATOM 1279 N N . GLU A 1 160 ? 10.475 2.679 -37.128 1.00 52.75 160 GLU A N 1
ATOM 1280 C CA . GLU A 1 160 ? 11.817 3.211 -36.857 1.00 52.75 160 GLU A CA 1
ATOM 1281 C C . GLU A 1 160 ? 11.835 3.837 -35.459 1.00 52.75 160 GLU A C 1
ATOM 1283 O O . GLU A 1 160 ? 11.020 4.720 -35.154 1.00 52.75 160 GLU A O 1
ATOM 1288 N N . SER A 1 161 ? 12.736 3.366 -34.595 1.00 62.38 161 SER A N 1
ATOM 1289 C CA . SER A 1 161 ? 12.854 3.926 -33.249 1.00 62.38 161 SER A CA 1
ATOM 1290 C C . SER A 1 161 ? 13.163 5.425 -33.339 1.00 62.38 161 SER A C 1
ATOM 1292 O O . SER A 1 161 ? 13.838 5.866 -34.268 1.00 62.38 161 SER A O 1
ATOM 1294 N N . ASP A 1 162 ? 12.722 6.236 -32.371 1.00 67.06 162 ASP A N 1
ATOM 1295 C CA . ASP A 1 162 ? 13.024 7.682 -32.360 1.00 67.06 162 ASP A CA 1
ATOM 1296 C C . ASP A 1 162 ? 14.535 7.965 -32.521 1.00 67.06 162 ASP A C 1
ATOM 1298 O O . ASP A 1 162 ? 14.930 8.965 -33.117 1.00 67.06 162 ASP A O 1
ATOM 1302 N N . PHE A 1 163 ? 15.385 7.040 -32.060 1.00 70.81 163 PHE A N 1
ATOM 1303 C CA . PHE A 1 163 ? 16.835 7.080 -32.236 1.00 70.81 163 PHE A CA 1
ATOM 1304 C C . PHE A 1 163 ? 17.270 6.865 -33.695 1.00 70.81 163 PHE A C 1
ATOM 1306 O O . PHE A 1 163 ? 18.110 7.605 -34.204 1.00 70.81 163 PHE A O 1
ATOM 1313 N N . GLU A 1 164 ? 16.696 5.879 -34.383 1.00 77.06 164 GLU A N 1
ATOM 1314 C CA . GLU A 1 164 ? 16.953 5.631 -35.807 1.00 77.06 164 GLU A CA 1
ATOM 1315 C C . GLU A 1 164 ? 16.454 6.780 -36.679 1.00 77.06 164 GLU A C 1
ATOM 1317 O O . GLU A 1 164 ? 17.140 7.163 -37.622 1.00 77.06 164 GLU A O 1
ATOM 1322 N N . ARG A 1 165 ? 15.323 7.397 -36.325 1.00 73.69 165 ARG A N 1
ATOM 1323 C CA . ARG A 1 165 ? 14.798 8.574 -37.033 1.00 73.69 165 ARG A CA 1
ATOM 1324 C C . ARG A 1 165 ? 15.695 9.799 -36.866 1.00 73.69 165 ARG A C 1
ATOM 1326 O O . ARG A 1 165 ? 15.867 10.566 -37.808 1.00 73.69 165 ARG A O 1
ATOM 1333 N N . GLU A 1 166 ? 16.266 9.996 -35.677 1.00 75.69 166 GLU A N 1
ATOM 1334 C CA . GLU A 1 166 ? 17.132 11.143 -35.372 1.00 75.69 166 GLU A CA 1
ATOM 1335 C C . GLU A 1 166 ? 18.559 10.977 -35.924 1.00 75.69 166 GLU A C 1
ATOM 1337 O O . GLU A 1 166 ? 19.218 11.961 -36.275 1.00 75.69 166 GLU A O 1
ATOM 1342 N N . TYR A 1 167 ? 19.057 9.739 -35.994 1.00 69.88 167 TYR A N 1
ATOM 1343 C CA . TYR A 1 167 ? 20.468 9.470 -36.276 1.00 69.88 167 TYR A CA 1
ATOM 1344 C C . TYR A 1 167 ? 20.735 8.614 -37.517 1.00 69.88 167 TYR A C 1
ATOM 1346 O O . TYR A 1 167 ? 21.878 8.582 -37.974 1.00 69.88 167 TYR A O 1
ATOM 1354 N N . GLY A 1 168 ? 19.722 7.972 -38.094 1.00 75.25 168 GLY A N 1
ATOM 1355 C CA . GLY A 1 168 ? 19.827 7.145 -39.298 1.00 75.25 168 GLY A CA 1
ATOM 1356 C C . GLY A 1 168 ? 20.463 5.769 -39.079 1.00 75.25 168 GLY A C 1
ATOM 1357 O O . GLY A 1 168 ? 20.797 5.087 -40.047 1.00 75.25 168 GLY A O 1
ATOM 1358 N N . PHE A 1 169 ? 20.697 5.359 -37.832 1.00 77.12 169 PHE A N 1
ATOM 1359 C CA . PHE A 1 169 ? 21.302 4.073 -37.476 1.00 77.12 169 PHE A CA 1
ATOM 1360 C C . PHE A 1 169 ? 20.791 3.586 -36.118 1.00 77.12 169 PHE A C 1
ATOM 1362 O O . PHE A 1 169 ? 20.352 4.388 -35.292 1.00 77.12 169 PHE A O 1
ATOM 1369 N N . THR A 1 170 ? 20.881 2.281 -35.872 1.00 79.25 170 THR A N 1
ATOM 1370 C CA . THR A 1 170 ? 20.401 1.671 -34.627 1.00 79.25 170 THR A CA 1
ATOM 1371 C C . THR A 1 170 ? 21.433 1.806 -33.496 1.00 79.25 170 THR A C 1
ATOM 1373 O O . THR A 1 170 ? 22.645 1.902 -33.750 1.00 79.25 170 THR A O 1
ATOM 1376 N N . PRO A 1 171 ? 21.016 1.785 -32.218 1.00 76.50 171 PRO A N 1
ATOM 1377 C CA . PRO A 1 171 ? 21.948 1.724 -31.092 1.00 76.50 171 PRO A CA 1
ATOM 1378 C C . PRO A 1 171 ? 22.939 0.550 -31.195 1.00 76.50 171 PRO A C 1
ATOM 1380 O O . PRO A 1 171 ? 24.109 0.692 -30.835 1.00 76.50 171 PRO A O 1
ATOM 1383 N N . GLU A 1 172 ? 22.504 -0.590 -31.730 1.00 79.06 172 GLU A N 1
ATOM 1384 C CA . GLU A 1 172 ? 23.305 -1.801 -31.924 1.00 79.06 172 GLU A CA 1
ATOM 1385 C C . GLU A 1 172 ? 24.405 -1.595 -32.968 1.00 79.06 172 GLU A C 1
ATOM 1387 O O . GLU A 1 172 ? 25.528 -2.059 -32.761 1.00 79.06 172 GLU A O 1
ATOM 1392 N N . GLU A 1 173 ? 24.131 -0.866 -34.054 1.00 76.75 173 GLU A N 1
ATOM 1393 C CA . GLU A 1 173 ? 25.136 -0.509 -35.063 1.00 76.75 173 GLU A CA 1
ATOM 1394 C C . GLU A 1 173 ? 26.230 0.387 -34.467 1.00 76.75 173 GLU A C 1
ATOM 1396 O O . GLU A 1 173 ? 27.422 0.180 -34.714 1.00 76.75 173 GLU A O 1
ATOM 1401 N N . LEU A 1 174 ? 25.846 1.343 -33.617 1.00 82.69 174 LEU A N 1
ATOM 1402 C CA . LEU A 1 174 ? 26.790 2.222 -32.928 1.00 82.69 174 LEU A CA 1
ATOM 1403 C C . LEU A 1 174 ? 27.626 1.465 -31.894 1.00 82.69 174 LEU A C 1
ATOM 1405 O O . LEU A 1 174 ? 28.851 1.609 -31.857 1.00 82.69 174 LEU A O 1
ATOM 1409 N N . ILE A 1 175 ? 26.985 0.637 -31.067 1.00 81.81 175 ILE A N 1
ATOM 1410 C CA . ILE A 1 175 ? 27.679 -0.172 -30.062 1.00 81.81 175 ILE A CA 1
ATOM 1411 C C . ILE A 1 175 ? 28.584 -1.190 -30.754 1.00 81.81 175 ILE A C 1
ATOM 1413 O O . ILE A 1 175 ? 29.709 -1.396 -30.308 1.00 81.81 175 ILE A O 1
ATOM 1417 N N . GLY A 1 176 ? 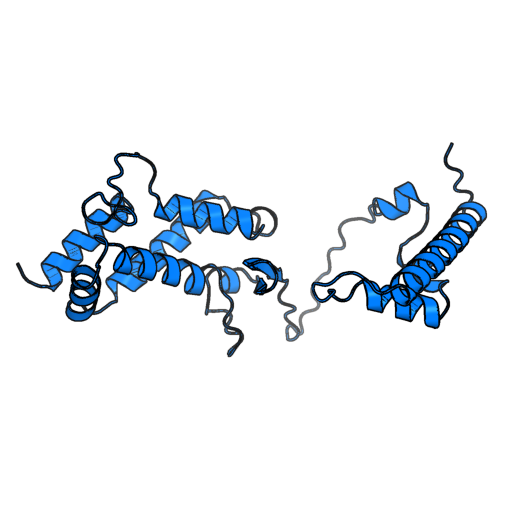28.149 -1.784 -31.867 1.00 76.62 176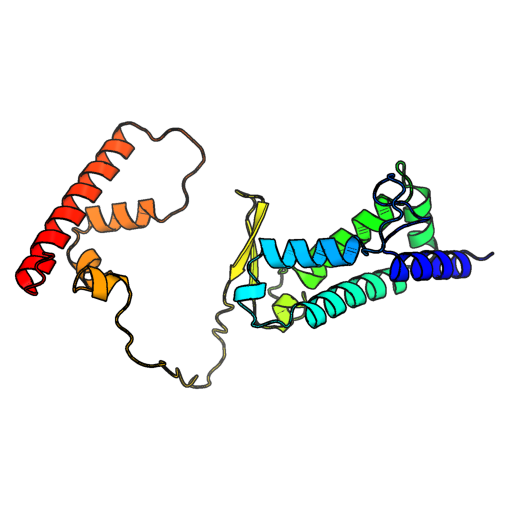 GLY A N 1
ATOM 1418 C CA . GLY A 1 176 ? 28.898 -2.759 -32.658 1.00 76.62 176 GLY A CA 1
ATOM 1419 C C . GLY A 1 176 ? 30.279 -2.264 -33.091 1.00 76.62 176 GLY A C 1
ATOM 1420 O O . GLY A 1 176 ? 31.230 -3.051 -33.066 1.00 76.62 176 GLY A O 1
ATOM 1421 N N . LEU A 1 177 ? 30.410 -0.965 -33.371 1.00 81.38 177 LEU A N 1
ATOM 1422 C CA . LEU A 1 177 ? 31.648 -0.316 -33.813 1.00 81.38 177 LEU A CA 1
ATOM 1423 C C . LEU A 1 177 ? 32.562 0.175 -32.679 1.00 81.38 177 LEU A C 1
ATOM 1425 O O . LEU A 1 177 ? 33.691 0.588 -32.946 1.00 81.38 177 LEU A O 1
ATOM 1429 N N . LEU A 1 178 ? 32.122 0.121 -31.419 1.00 79.69 178 LEU A N 1
ATOM 1430 C CA . LEU A 1 178 ? 32.990 0.431 -30.282 1.00 79.69 178 LEU A CA 1
ATOM 1431 C C . LEU A 1 178 ? 34.098 -0.626 -30.133 1.00 79.69 178 LEU A C 1
ATOM 1433 O O . LEU A 1 178 ? 33.873 -1.826 -30.337 1.00 79.69 178 LEU A O 1
ATOM 1437 N N . SER A 1 179 ? 35.288 -0.186 -29.705 1.00 78.94 179 SER A N 1
ATOM 1438 C CA . SER A 1 179 ? 36.359 -1.109 -29.311 1.00 78.94 179 SER A CA 1
ATOM 1439 C C . SER A 1 179 ? 35.913 -1.974 -28.122 1.00 78.94 179 SER A C 1
ATOM 1441 O O . SER A 1 179 ? 35.034 -1.554 -27.362 1.00 78.94 179 SER A O 1
ATOM 1443 N N . PRO A 1 180 ? 36.496 -3.166 -27.912 1.00 76.12 180 PRO A N 1
ATOM 1444 C CA . PRO A 1 180 ? 36.172 -4.011 -26.760 1.00 76.12 180 PRO A CA 1
ATOM 1445 C C . PRO A 1 180 ? 36.270 -3.276 -25.410 1.00 76.12 180 PRO A C 1
ATOM 1447 O O . PRO A 1 180 ? 35.406 -3.433 -24.547 1.00 76.12 180 PRO A O 1
ATOM 1450 N N . GLU A 1 181 ? 37.273 -2.415 -25.248 1.00 71.81 181 GLU A N 1
ATOM 1451 C CA . GLU A 1 181 ? 37.518 -1.610 -24.046 1.00 71.81 181 GLU A CA 1
ATOM 1452 C C . GLU A 1 181 ? 36.458 -0.512 -23.873 1.00 71.81 181 GLU A C 1
ATOM 1454 O O . GLU A 1 181 ? 35.972 -0.262 -22.764 1.00 71.81 181 GLU A O 1
ATOM 1459 N N . ALA A 1 182 ? 36.046 0.116 -24.977 1.00 69.81 182 ALA A N 1
ATOM 1460 C CA . ALA A 1 182 ? 34.984 1.114 -24.986 1.00 69.81 182 ALA A CA 1
ATOM 1461 C C . ALA A 1 182 ? 33.605 0.479 -24.736 1.00 69.81 182 ALA A C 1
ATOM 1463 O O . ALA A 1 182 ? 32.822 1.029 -23.965 1.00 69.81 182 ALA A O 1
ATOM 1464 N N . LYS A 1 183 ? 33.334 -0.714 -25.289 1.00 75.31 183 LYS A N 1
ATOM 1465 C CA . LYS A 1 183 ? 32.139 -1.526 -24.988 1.00 75.31 183 LYS A CA 1
ATOM 1466 C C . LYS A 1 183 ? 32.082 -1.881 -23.509 1.00 75.31 183 LYS A C 1
ATOM 1468 O O . LYS A 1 183 ? 31.063 -1.660 -22.861 1.00 75.31 183 LYS A O 1
ATOM 1473 N N . PHE A 1 184 ? 33.187 -2.373 -22.951 1.00 74.88 184 PHE A N 1
ATOM 1474 C CA . PHE A 1 184 ? 33.278 -2.686 -21.527 1.00 74.88 184 PHE A CA 1
ATOM 1475 C C . PHE A 1 184 ? 32.985 -1.455 -20.661 1.00 74.88 184 PHE A C 1
ATOM 1477 O O . PHE A 1 184 ? 32.192 -1.523 -19.724 1.00 74.88 184 PHE A O 1
ATOM 1484 N N . THR A 1 185 ? 33.565 -0.305 -21.008 1.00 73.25 185 THR A N 1
ATOM 1485 C CA . THR A 1 185 ? 33.336 0.960 -20.296 1.00 73.25 185 THR A CA 1
ATOM 1486 C C . THR A 1 185 ? 31.894 1.449 -20.444 1.00 73.25 185 THR A C 1
ATOM 1488 O O . THR A 1 185 ? 31.314 1.928 -19.470 1.00 73.25 185 THR A O 1
ATOM 1491 N N . PHE A 1 186 ? 31.289 1.287 -21.621 1.00 77.44 186 PHE A N 1
ATOM 1492 C CA . PHE A 1 186 ? 29.886 1.596 -21.890 1.00 77.44 186 PHE A CA 1
ATOM 1493 C C . PHE A 1 186 ? 28.950 0.783 -20.986 1.00 77.44 186 PHE A C 1
ATOM 1495 O O . PHE A 1 186 ? 28.161 1.366 -20.240 1.00 77.44 186 PHE A O 1
ATOM 1502 N N . TYR A 1 187 ? 29.105 -0.543 -20.936 1.00 76.31 187 TYR A N 1
ATOM 1503 C CA . TYR A 1 187 ? 28.297 -1.400 -20.060 1.00 76.31 187 TYR A CA 1
ATOM 1504 C C . TYR A 1 187 ? 28.574 -1.154 -18.566 1.00 76.31 187 TYR A C 1
ATOM 1506 O O . TYR A 1 187 ? 27.638 -1.057 -17.774 1.00 76.31 187 TYR A O 1
ATOM 1514 N N . LYS A 1 188 ? 29.836 -0.915 -18.179 1.00 73.62 188 LYS A N 1
ATOM 1515 C CA . LYS A 1 188 ? 30.235 -0.508 -16.814 1.00 73.62 188 LYS A CA 1
ATOM 1516 C C . LYS A 1 188 ? 29.577 0.809 -16.376 1.00 73.62 188 LYS A C 1
ATOM 1518 O O . LYS A 1 188 ? 29.410 1.047 -15.180 1.00 73.62 188 LYS A O 1
ATOM 1523 N N . GLN A 1 189 ? 29.231 1.693 -17.313 1.00 69.69 189 GLN A N 1
ATOM 1524 C CA . GLN A 1 189 ? 28.511 2.937 -17.024 1.00 69.69 189 GLN A CA 1
ATOM 1525 C C . GLN A 1 189 ? 26.987 2.757 -16.939 1.00 69.69 189 GLN A C 1
ATOM 1527 O O . GLN A 1 189 ? 26.352 3.552 -16.242 1.00 69.69 189 GLN A O 1
ATOM 1532 N N . LEU A 1 190 ? 26.418 1.731 -17.586 1.00 65.69 190 LEU A N 1
ATOM 1533 C CA . LEU A 1 190 ? 25.002 1.356 -17.459 1.00 65.69 190 LEU A CA 1
ATOM 1534 C C . LEU A 1 190 ? 24.699 0.694 -16.102 1.00 65.69 190 LEU A C 1
ATOM 1536 O O . LEU A 1 190 ? 23.599 0.845 -15.565 1.00 65.69 190 LEU A O 1
ATOM 1540 N N . GLU A 1 191 ? 25.678 0.017 -15.499 1.00 58.44 191 GLU A N 1
ATOM 1541 C CA . GLU A 1 191 ? 25.555 -0.518 -14.141 1.00 58.44 191 GLU A CA 1
ATOM 1542 C C . GLU A 1 191 ? 25.475 0.606 -13.080 1.00 58.44 191 GLU A C 1
ATOM 1544 O O . GLU A 1 191 ? 26.283 1.541 -13.038 1.00 58.44 191 GLU A O 1
ATOM 1549 N N . LYS A 1 192 ? 24.469 0.529 -12.190 1.00 48.72 192 LYS A N 1
ATOM 1550 C CA . LYS A 1 192 ? 24.143 1.578 -11.201 1.00 48.72 192 LYS A CA 1
ATOM 1551 C C . LYS A 1 192 ? 25.346 1.975 -10.336 1.00 48.72 192 LYS A C 1
ATOM 1553 O O . LYS A 1 192 ? 25.963 1.153 -9.661 1.00 48.72 192 LYS A O 1
ATOM 1558 N N . GLN A 1 193 ? 25.611 3.280 -10.268 1.00 54.72 193 GLN A N 1
ATOM 1559 C CA . GLN A 1 193 ? 26.713 3.832 -9.481 1.00 54.72 193 GLN A CA 1
ATOM 1560 C C . GLN A 1 193 ? 26.394 3.878 -7.977 1.00 54.72 193 GLN A C 1
ATOM 1562 O O . GLN A 1 193 ? 25.300 4.272 -7.572 1.00 54.72 193 GLN A O 1
ATOM 1567 N N . LYS A 1 194 ? 27.383 3.547 -7.135 1.00 50.62 194 LYS A N 1
ATOM 1568 C CA . LYS A 1 194 ? 27.348 3.856 -5.696 1.00 50.62 194 LYS A CA 1
ATOM 1569 C C . LYS A 1 194 ? 27.351 5.383 -5.488 1.00 50.62 194 LYS A C 1
ATOM 1571 O O . LYS A 1 194 ? 28.061 6.075 -6.219 1.00 50.62 194 LYS A O 1
ATOM 1576 N N . PRO A 1 195 ? 26.610 5.915 -4.499 1.00 41.09 195 PRO A N 1
ATOM 1577 C CA . PRO A 1 195 ? 26.613 7.344 -4.198 1.00 41.09 195 PRO A CA 1
ATOM 1578 C C . PRO A 1 195 ? 28.014 7.809 -3.767 1.00 41.09 195 PRO A C 1
ATOM 1580 O O . PRO A 1 195 ? 28.591 7.267 -2.826 1.00 41.09 195 PRO A O 1
ATOM 1583 N N . GLY A 1 196 ? 28.563 8.801 -4.474 1.00 58.25 196 GLY A N 1
ATOM 1584 C CA . GLY A 1 196 ? 29.878 9.397 -4.220 1.00 58.25 196 GLY A CA 1
ATOM 1585 C C . GLY A 1 196 ? 30.336 10.296 -5.374 1.00 58.25 196 GLY A C 1
ATOM 1586 O O . GLY A 1 196 ? 29.871 10.149 -6.504 1.00 58.25 196 GLY A O 1
ATOM 1587 N N . ALA A 1 197 ? 31.237 11.245 -5.103 1.00 54.28 197 ALA A N 1
ATOM 1588 C CA . ALA A 1 197 ? 31.817 12.080 -6.154 1.00 54.28 197 ALA A CA 1
ATOM 1589 C C . ALA A 1 197 ? 32.687 11.215 -7.095 1.00 54.28 197 ALA A C 1
ATOM 1591 O O . ALA A 1 197 ? 33.530 10.459 -6.607 1.00 54.28 197 ALA A O 1
ATOM 1592 N N . PRO A 1 198 ? 32.511 11.295 -8.428 1.00 64.56 198 PRO A N 1
ATOM 1593 C CA . PRO A 1 198 ? 33.293 10.494 -9.366 1.00 64.56 198 PRO A CA 1
ATOM 1594 C C . PRO A 1 198 ? 34.781 10.867 -9.303 1.00 64.56 198 PRO A C 1
ATOM 1596 O O . PRO A 1 198 ? 35.127 12.053 -9.289 1.00 64.56 198 PRO A O 1
ATOM 1599 N N . SER A 1 199 ? 35.654 9.852 -9.280 1.00 72.44 199 SER A N 1
ATOM 1600 C CA . SER A 1 199 ? 37.113 10.025 -9.285 1.00 72.44 199 SER A CA 1
ATOM 1601 C C . SER A 1 199 ? 37.599 10.726 -10.564 1.00 72.44 199 SER A C 1
ATOM 1603 O O . SER A 1 199 ? 36.902 10.741 -11.580 1.00 72.44 199 SER A O 1
ATOM 1605 N N . LYS A 1 200 ? 38.804 11.320 -10.527 1.00 74.75 200 LYS A N 1
ATOM 1606 C CA . LYS A 1 200 ? 39.420 11.967 -11.705 1.00 74.75 200 LYS A CA 1
ATOM 1607 C C . LYS A 1 200 ? 39.592 10.988 -12.873 1.00 74.75 200 LYS A C 1
ATOM 1609 O O . LYS A 1 200 ? 39.233 11.333 -13.991 1.00 74.75 200 LYS A O 1
ATOM 1614 N N . GLU A 1 201 ? 40.043 9.767 -12.593 1.00 72.19 201 GLU A N 1
ATOM 1615 C CA . GLU A 1 201 ? 40.182 8.687 -13.584 1.00 72.19 201 GLU A CA 1
ATOM 1616 C C . GLU A 1 201 ? 38.845 8.366 -14.257 1.00 72.19 201 GLU A C 1
ATOM 1618 O O . GLU A 1 201 ? 38.747 8.336 -15.476 1.00 72.19 201 GLU A O 1
ATOM 1623 N N . ARG A 1 202 ? 37.765 8.266 -13.474 1.00 69.38 202 ARG A N 1
ATOM 1624 C CA . ARG A 1 202 ? 36.425 7.987 -14.002 1.00 69.38 202 ARG A CA 1
ATOM 1625 C C . ARG A 1 202 ? 35.875 9.112 -14.881 1.00 69.38 202 ARG A C 1
ATOM 1627 O O . ARG A 1 202 ? 35.090 8.859 -15.790 1.00 69.38 202 ARG A O 1
ATOM 1634 N N . LYS A 1 203 ? 36.248 10.364 -14.598 1.00 75.62 203 LYS A N 1
ATOM 1635 C CA . LYS A 1 203 ? 35.907 11.498 -15.469 1.00 75.62 203 LYS A CA 1
ATOM 1636 C C . LYS A 1 203 ? 36.646 11.407 -16.809 1.00 75.62 203 LYS A C 1
ATOM 1638 O O . LYS A 1 203 ? 36.013 11.690 -17.819 1.00 75.62 203 LYS A O 1
ATOM 1643 N N . SER A 1 204 ? 37.907 10.961 -16.810 1.00 77.88 204 SER A N 1
ATOM 1644 C CA . SER A 1 204 ? 38.680 10.687 -18.035 1.00 77.88 204 SER A CA 1
ATOM 1645 C C . SER A 1 204 ? 38.049 9.562 -18.854 1.00 77.88 204 SER A C 1
ATOM 1647 O O . SER A 1 204 ? 37.697 9.787 -20.005 1.00 77.88 204 SER A O 1
ATOM 1649 N N . GLU A 1 205 ? 37.756 8.410 -18.229 1.00 75.00 205 GLU A N 1
ATOM 1650 C CA . GLU A 1 205 ? 37.106 7.259 -18.889 1.00 75.00 205 GLU A CA 1
ATOM 1651 C C . GLU A 1 205 ? 35.782 7.658 -19.568 1.00 75.00 205 GLU A C 1
ATOM 1653 O O . GLU A 1 205 ? 35.452 7.206 -20.663 1.00 75.00 205 GLU A O 1
ATOM 1658 N N . LYS A 1 206 ? 34.997 8.529 -18.920 1.00 78.81 206 LYS A N 1
ATOM 1659 C CA . LYS A 1 206 ? 33.733 9.027 -19.476 1.00 78.81 206 LYS A CA 1
ATOM 1660 C C . LYS A 1 206 ? 33.946 9.975 -20.655 1.00 78.81 206 LYS A C 1
ATOM 1662 O O . LYS A 1 206 ? 33.154 9.951 -21.595 1.00 78.81 206 LYS A O 1
ATOM 1667 N N . GLN A 1 207 ? 34.970 10.816 -20.591 1.00 80.56 207 GLN A N 1
ATOM 1668 C CA . GLN A 1 207 ? 35.294 11.745 -21.665 1.00 80.56 207 GLN A CA 1
ATOM 1669 C C . GLN A 1 207 ? 35.799 10.993 -22.904 1.00 80.56 207 GLN A C 1
ATOM 1671 O O . GLN A 1 207 ? 35.277 11.216 -23.992 1.00 80.56 207 GLN A O 1
ATOM 1676 N N . GLU A 1 208 ? 36.704 10.033 -22.721 1.00 78.56 208 GLU A N 1
ATOM 1677 C CA . GLU A 1 208 ? 37.230 9.174 -23.790 1.00 78.56 208 GLU A CA 1
ATOM 1678 C C . GLU A 1 208 ? 36.118 8.361 -24.467 1.00 78.56 208 GLU A C 1
ATOM 1680 O O . GLU A 1 208 ? 36.017 8.339 -25.695 1.00 78.56 208 GLU A O 1
ATOM 1685 N N . LEU A 1 209 ? 35.210 7.766 -23.682 1.00 80.62 209 LEU A N 1
ATOM 1686 C CA . LEU A 1 209 ? 34.046 7.062 -24.226 1.00 80.62 209 LEU A CA 1
ATOM 1687 C C . LEU A 1 209 ? 33.126 8.002 -25.022 1.00 80.62 209 LEU A C 1
ATOM 1689 O O . LEU A 1 209 ? 32.644 7.638 -26.092 1.00 80.62 209 LEU A O 1
ATOM 1693 N N . SER A 1 210 ? 32.884 9.215 -24.519 1.00 82.69 210 SER A N 1
ATOM 1694 C CA . SER A 1 210 ? 32.044 10.204 -25.202 1.00 82.69 210 SER A CA 1
ATOM 1695 C C . SER A 1 210 ? 32.652 10.662 -26.529 1.00 82.69 210 SER A C 1
ATOM 1697 O O . SER A 1 210 ? 31.916 10.890 -27.488 1.00 82.69 210 SER A O 1
ATOM 1699 N N . GLU A 1 211 ? 33.974 10.810 -26.595 1.00 84.12 211 GLU A N 1
ATOM 1700 C CA . GLU A 1 211 ? 34.686 11.177 -27.820 1.00 84.12 211 GLU A CA 1
ATOM 1701 C C . GLU A 1 211 ? 34.662 10.035 -28.845 1.00 84.12 211 GLU A C 1
ATOM 1703 O O . GLU A 1 211 ? 34.393 10.288 -30.022 1.00 84.12 211 GLU A O 1
ATOM 1708 N N . ALA A 1 212 ? 34.838 8.786 -28.400 1.00 76.88 212 ALA A N 1
ATOM 1709 C CA . ALA A 1 212 ? 34.730 7.596 -29.246 1.00 76.88 212 ALA A CA 1
ATOM 1710 C C . ALA A 1 212 ? 33.318 7.423 -29.834 1.00 76.88 212 ALA A C 1
ATOM 1712 O O . ALA A 1 212 ? 33.170 7.244 -31.044 1.00 76.88 212 ALA A O 1
ATOM 1713 N N . ILE A 1 213 ? 32.276 7.552 -29.004 1.00 83.94 213 ILE A N 1
ATOM 1714 C CA . ILE A 1 213 ? 30.873 7.484 -29.443 1.00 83.94 213 ILE A CA 1
ATOM 1715 C C . ILE A 1 213 ? 30.567 8.595 -30.450 1.00 83.94 213 ILE A C 1
ATOM 1717 O O . ILE A 1 213 ? 29.932 8.336 -31.470 1.00 83.94 213 ILE A O 1
ATOM 1721 N N . ARG A 1 214 ? 31.047 9.822 -30.203 1.00 84.94 214 ARG A N 1
ATOM 1722 C CA . ARG A 1 214 ? 30.869 10.947 -31.130 1.00 84.94 214 ARG A CA 1
ATOM 1723 C C . ARG A 1 214 ? 31.511 10.666 -32.490 1.00 84.94 214 ARG A C 1
ATOM 1725 O O . ARG A 1 214 ? 30.855 10.863 -33.506 1.00 84.94 214 ARG A O 1
ATOM 1732 N N . GLY A 1 215 ? 32.751 10.176 -32.517 1.00 80.88 215 GLY A N 1
ATOM 1733 C CA . GLY A 1 215 ? 33.443 9.860 -33.770 1.00 80.88 215 GLY A CA 1
ATOM 1734 C C . GLY A 1 215 ? 32.756 8.750 -34.573 1.00 80.88 215 GLY A C 1
ATOM 1735 O O . GLY A 1 215 ? 32.602 8.868 -35.787 1.00 80.88 215 GLY A O 1
ATOM 1736 N N . ILE A 1 216 ? 32.288 7.694 -33.902 1.00 82.38 216 ILE A N 1
ATOM 1737 C CA . ILE A 1 216 ? 31.547 6.594 -34.542 1.00 82.38 216 ILE A CA 1
ATOM 1738 C C . ILE A 1 216 ? 30.209 7.086 -35.091 1.00 82.38 216 ILE A C 1
ATOM 1740 O O . ILE A 1 216 ? 29.885 6.790 -36.240 1.00 82.38 216 ILE A O 1
ATOM 1744 N N . LYS A 1 217 ? 29.472 7.883 -34.310 1.00 83.31 217 LYS A N 1
ATOM 1745 C CA . LYS A 1 217 ? 28.231 8.526 -34.750 1.00 83.31 217 LYS A CA 1
ATOM 1746 C C . LYS A 1 217 ? 28.459 9.355 -36.013 1.00 83.31 217 LYS A C 1
ATOM 1748 O O . LYS A 1 217 ? 27.790 9.121 -37.011 1.00 83.31 217 LYS A O 1
ATOM 1753 N N . GLU A 1 218 ? 29.416 10.282 -36.000 1.00 83.19 218 GLU A N 1
ATOM 17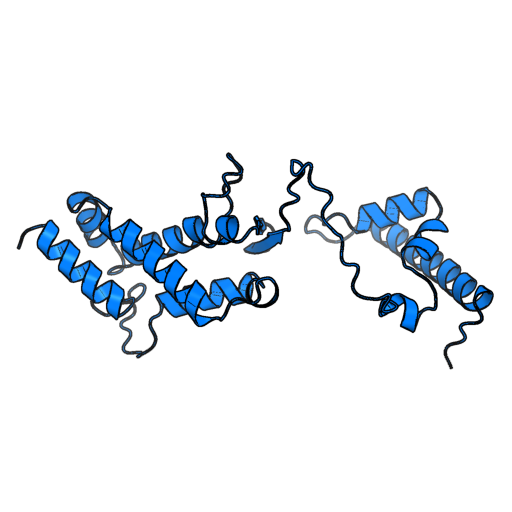54 C CA . GLU A 1 218 ? 29.701 11.145 -37.156 1.00 83.19 218 GLU A CA 1
ATOM 1755 C C . GLU A 1 218 ? 30.067 10.336 -38.409 1.00 83.19 218 GLU A C 1
ATOM 1757 O O . GLU A 1 218 ? 29.677 10.699 -39.519 1.00 83.19 218 GLU A O 1
ATOM 1762 N N . ASN A 1 219 ? 30.788 9.224 -38.247 1.00 82.50 219 ASN A N 1
ATOM 1763 C CA . ASN A 1 219 ? 31.140 8.339 -39.355 1.00 82.50 219 ASN A CA 1
ATOM 1764 C C . ASN A 1 219 ? 29.934 7.553 -39.884 1.00 82.50 219 ASN A C 1
ATOM 1766 O O . ASN A 1 219 ? 29.769 7.463 -41.099 1.00 82.50 219 ASN A O 1
ATOM 1770 N N . LEU A 1 220 ? 29.080 7.021 -39.004 1.00 79.50 220 LEU A N 1
ATOM 1771 C CA . LEU A 1 220 ? 27.860 6.303 -39.385 1.00 79.50 220 LEU A CA 1
ATOM 1772 C C . LEU A 1 220 ? 26.868 7.210 -40.119 1.00 79.50 220 LEU A C 1
ATOM 1774 O O . LEU A 1 220 ? 26.350 6.816 -41.161 1.00 79.50 220 LEU A O 1
ATOM 1778 N N . GLN A 1 221 ? 26.670 8.441 -39.638 1.00 79.81 221 GLN A N 1
ATOM 1779 C CA . GLN A 1 221 ? 25.806 9.423 -40.303 1.00 79.81 221 GLN A CA 1
ATOM 1780 C C . GLN A 1 221 ? 26.327 9.769 -41.701 1.00 79.81 221 GLN A C 1
ATOM 1782 O O . GLN A 1 221 ? 25.569 9.742 -42.668 1.00 79.81 221 GLN A O 1
ATOM 1787 N N . LYS A 1 222 ? 27.641 9.993 -41.845 1.00 80.06 222 LYS A N 1
ATOM 1788 C CA . LYS A 1 222 ? 28.271 10.242 -43.153 1.00 80.06 222 LYS A CA 1
ATOM 1789 C C . LYS A 1 222 ? 28.151 9.050 -44.106 1.00 80.06 222 LYS A C 1
ATOM 1791 O O . LYS A 1 222 ? 27.854 9.250 -45.279 1.00 80.06 222 LYS A O 1
ATOM 1796 N N . LEU A 1 223 ? 28.373 7.826 -43.620 1.00 76.81 223 LEU A N 1
ATOM 1797 C CA . LEU A 1 223 ? 28.272 6.592 -44.412 1.00 76.81 223 LEU A CA 1
ATOM 1798 C C . LEU A 1 223 ? 26.846 6.328 -44.905 1.00 76.81 223 LEU A C 1
ATOM 1800 O O . LEU A 1 223 ? 26.670 5.857 -46.025 1.00 76.81 223 LEU A O 1
ATOM 1804 N N . LYS A 1 224 ? 25.841 6.650 -44.086 1.00 77.38 224 LYS A N 1
ATOM 1805 C CA . LYS A 1 224 ? 24.423 6.468 -44.417 1.00 77.38 224 LYS A CA 1
ATOM 1806 C C . LYS A 1 224 ? 23.790 7.673 -45.122 1.00 77.38 224 LYS A C 1
ATOM 1808 O O . LYS A 1 224 ? 22.596 7.655 -45.393 1.00 77.38 224 LYS A O 1
ATOM 1813 N N . GLY A 1 225 ? 24.576 8.704 -45.444 1.00 69.38 225 GLY A N 1
ATOM 1814 C CA . GLY A 1 225 ? 24.081 9.910 -46.114 1.00 69.38 225 GLY A CA 1
ATOM 1815 C C . GLY A 1 225 ? 23.124 10.745 -45.257 1.00 69.38 225 GLY A C 1
ATOM 1816 O O . GLY A 1 225 ? 22.370 11.548 -45.797 1.00 69.38 225 GLY A O 1
ATOM 1817 N N . PHE A 1 226 ? 23.148 10.561 -43.936 1.00 64.56 226 PHE A N 1
ATOM 1818 C CA . PHE A 1 226 ? 22.346 11.314 -42.979 1.00 64.56 226 PHE A CA 1
ATOM 1819 C C . PHE A 1 226 ? 23.072 12.625 -42.654 1.00 64.56 226 PHE A C 1
ATOM 1821 O O . PHE A 1 226 ? 23.996 12.670 -41.841 1.00 64.56 226 PHE A O 1
ATOM 1828 N N . THR A 1 227 ? 22.694 13.705 -43.329 1.00 57.34 227 THR A N 1
ATOM 1829 C CA . THR A 1 227 ? 23.112 15.069 -42.989 1.00 57.34 227 THR A CA 1
ATOM 1830 C C . THR A 1 227 ? 21.955 15.766 -42.292 1.00 57.34 227 THR A C 1
ATOM 1832 O O . THR A 1 227 ? 20.928 16.006 -42.916 1.00 57.34 227 THR A O 1
ATOM 1835 N N . ASN A 1 228 ? 22.117 16.077 -41.004 1.00 52.47 228 ASN A N 1
ATOM 1836 C CA . ASN A 1 228 ? 21.211 17.000 -40.327 1.00 52.47 228 ASN A CA 1
ATOM 1837 C C . ASN A 1 228 ? 21.495 18.406 -40.876 1.00 52.47 228 ASN A C 1
ATOM 1839 O O . ASN A 1 228 ? 22.580 18.934 -40.621 1.00 52.47 228 ASN A O 1
ATOM 1843 N N . ASP A 1 229 ? 20.555 18.956 -41.648 1.00 41.62 229 ASP A N 1
ATOM 1844 C CA . ASP A 1 229 ? 20.449 20.404 -41.881 1.00 41.62 229 ASP A CA 1
ATOM 1845 C C . ASP A 1 229 ? 20.049 21.128 -40.582 1.00 41.62 229 ASP A C 1
ATOM 1847 O O . ASP A 1 229 ? 19.187 20.596 -39.838 1.00 41.62 229 ASP A O 1
#

pLDDT: mean 70.27, std 17.85, range [30.98, 94.12]

Radius of gyration: 25.88 Å; chains: 1; bounding box: 60×45×70 Å

Secondary structure (DSSP, 8-state):
--HHHHHHHHHHHHHHHSSBTTEETTEE---SS-HHHHHHHHHHHHTTHHHHS---HHHHHHHHHHHHHHHHHHS-HHHHHHHHHT-SSTTHHHHHHHHHHHIIIII---TTT--TTSSHHHHTTEEEEEETTTTEEEEEE---TT--S------------HHHHHHSS-HHHHHHTS-HHHHHHHHHHHSPPPSSPPPHHHHHHHHHHHHHHHHHHHHHHHHTT----

Organism: NCBI:txid1524096